Protein AF-F4R5T0-F1 (afdb_monomer_lite)

Organism: Melampsora larici-populina (strain 98AG31 / pathotype 3-4-7) (NCBI:txid747676)

Structure (mmCIF, N/CA/C/O backbone):
data_AF-F4R5T0-F1
#
_entry.id   AF-F4R5T0-F1
#
loop_
_atom_site.group_PDB
_atom_site.id
_atom_site.type_symbol
_atom_site.label_atom_id
_atom_site.label_alt_id
_atom_site.label_comp_id
_atom_site.label_asym_id
_atom_site.label_entity_id
_atom_site.label_seq_id
_atom_site.pdbx_PDB_ins_code
_atom_site.Cartn_x
_atom_site.Cartn_y
_atom_site.Cartn_z
_atom_site.occupancy
_atom_site.B_iso_or_equiv
_atom_site.auth_seq_id
_atom_site.auth_comp_id
_atom_site.auth_asym_id
_atom_site.auth_atom_id
_atom_site.pdbx_PDB_model_num
ATOM 1 N N . MET A 1 1 ? -30.696 51.157 19.294 1.00 45.38 1 MET A N 1
ATOM 2 C CA . MET A 1 1 ? -29.911 50.526 20.381 1.00 45.38 1 MET A CA 1
ATOM 3 C C . MET A 1 1 ? -30.681 49.302 20.878 1.00 45.38 1 MET A C 1
ATOM 5 O O . MET A 1 1 ? -31.688 49.498 21.546 1.00 45.38 1 MET A O 1
ATOM 9 N N . PRO A 1 2 ? -30.314 48.063 20.505 1.00 44.53 2 PRO A N 1
ATOM 10 C CA . PRO A 1 2 ? -31.041 46.872 20.946 1.00 44.53 2 PRO A CA 1
ATOM 11 C C . PRO A 1 2 ? -30.637 46.494 22.380 1.00 44.53 2 PRO A C 1
ATOM 13 O O . PRO A 1 2 ? -29.450 46.414 22.701 1.00 44.53 2 PRO A O 1
ATOM 16 N N . GLN A 1 3 ? -31.621 46.291 23.258 1.00 58.59 3 GLN A N 1
ATOM 17 C CA . GLN A 1 3 ? -31.389 45.877 24.643 1.00 58.59 3 GLN A CA 1
ATOM 18 C C . GLN A 1 3 ? -30.993 44.395 24.698 1.00 58.59 3 GLN A C 1
ATOM 20 O O . GLN A 1 3 ? -31.664 43.536 24.131 1.00 58.59 3 GLN A O 1
ATOM 25 N N . LYS A 1 4 ? -29.893 44.090 25.396 1.00 63.50 4 LYS A N 1
ATOM 26 C CA . LYS A 1 4 ? -29.456 42.712 25.658 1.00 63.50 4 LYS A CA 1
ATOM 27 C C . LYS A 1 4 ? -30.454 42.037 26.606 1.00 63.50 4 LYS A C 1
ATOM 29 O O . LYS A 1 4 ? -30.728 42.567 27.683 1.00 63.50 4 LYS A O 1
ATOM 34 N N . GLY A 1 5 ? -30.971 40.874 26.212 1.00 57.81 5 GLY A N 1
ATOM 35 C CA . GLY A 1 5 ? -31.877 40.070 27.033 1.00 57.81 5 GLY A CA 1
ATOM 36 C C . GLY A 1 5 ? -31.229 39.646 28.355 1.00 57.81 5 GLY A C 1
ATOM 37 O O . GLY A 1 5 ? -30.057 39.268 28.390 1.00 57.81 5 GLY A O 1
ATOM 38 N N . ARG A 1 6 ? -31.989 39.724 29.453 1.00 64.38 6 ARG A N 1
ATOM 39 C CA . ARG A 1 6 ? -31.569 39.253 30.781 1.00 64.38 6 ARG A CA 1
ATOM 40 C C . ARG A 1 6 ? -31.995 37.799 30.969 1.00 64.38 6 ARG A C 1
ATOM 42 O O . ARG A 1 6 ? -33.135 37.446 30.686 1.00 64.38 6 ARG A O 1
ATOM 49 N N . SER A 1 7 ? -31.082 36.967 31.463 1.00 66.81 7 SER A N 1
ATOM 50 C CA . SER A 1 7 ? -31.367 35.571 31.800 1.00 66.81 7 SER A CA 1
ATOM 51 C C . SER A 1 7 ? -32.238 35.488 33.054 1.00 66.81 7 SER A C 1
ATOM 53 O O . SER A 1 7 ? -31.865 36.039 34.091 1.00 66.81 7 SER A O 1
ATOM 55 N N . ILE A 1 8 ? -33.357 34.769 32.975 1.00 62.62 8 ILE A N 1
ATOM 56 C CA . ILE A 1 8 ? -34.240 34.498 34.115 1.00 62.62 8 ILE A CA 1
ATOM 57 C C . ILE A 1 8 ? -33.654 33.312 34.904 1.00 62.62 8 ILE A C 1
ATOM 59 O O . ILE A 1 8 ? -33.463 32.242 34.320 1.00 62.62 8 ILE A O 1
ATOM 63 N N . PRO A 1 9 ? -33.315 33.468 36.197 1.00 64.50 9 PRO A N 1
ATOM 64 C CA . PRO A 1 9 ? -32.775 32.374 36.996 1.00 64.50 9 PRO A CA 1
ATOM 65 C C . PRO A 1 9 ? -33.864 31.355 37.360 1.00 64.50 9 PRO A C 1
ATOM 67 O O . PRO A 1 9 ? -34.995 31.715 37.678 1.00 64.50 9 PRO A O 1
ATOM 70 N N . CYS A 1 10 ? -33.505 30.069 37.325 1.00 62.12 10 CYS A N 1
ATOM 71 C CA . CYS A 1 10 ? -34.391 28.971 37.710 1.00 62.12 10 CYS A CA 1
ATOM 72 C C . CYS A 1 10 ? -34.527 28.903 39.247 1.00 62.12 10 CYS A C 1
ATOM 74 O O . CYS A 1 10 ? -33.498 28.804 39.919 1.00 62.12 10 CYS A O 1
ATOM 76 N N . PRO A 1 11 ? -35.750 28.910 39.813 1.00 63.94 11 PRO A N 1
ATOM 77 C CA . PRO A 1 11 ? -35.967 28.977 41.262 1.00 63.94 11 PRO A CA 1
ATOM 78 C C . PRO A 1 11 ? -35.696 27.665 42.022 1.00 63.94 11 PRO A C 1
ATOM 80 O O . PRO A 1 11 ? -35.704 27.672 43.247 1.00 63.94 11 PRO A O 1
ATOM 83 N N . LEU A 1 12 ? -35.443 26.548 41.328 1.00 65.88 12 LEU A N 1
ATOM 84 C CA . LEU A 1 12 ? -35.267 25.218 41.939 1.00 65.88 12 LEU A CA 1
ATOM 85 C C . LEU A 1 12 ? -33.859 24.621 41.746 1.00 65.88 12 LEU A C 1
ATOM 87 O O . LEU A 1 12 ? -33.628 23.461 42.075 1.00 65.88 12 LEU A O 1
ATOM 91 N N . GLY A 1 13 ? -32.912 25.382 41.186 1.00 62.00 13 GLY A N 1
ATOM 92 C CA . GLY A 1 13 ? -31.556 24.898 40.906 1.00 62.00 13 GLY A CA 1
ATOM 93 C C . GLY A 1 13 ? -30.520 25.376 41.931 1.00 62.00 13 GLY A C 1
ATOM 94 O O . GLY A 1 13 ? -30.607 26.520 42.381 1.00 62.00 13 GLY A O 1
ATOM 95 N N . PRO A 1 14 ? -29.491 24.570 42.268 1.00 66.88 14 PRO A N 1
ATOM 96 C CA . PRO A 1 14 ? -28.366 25.052 43.063 1.00 66.88 14 PRO A CA 1
ATOM 97 C C . PRO A 1 14 ? -27.676 26.219 42.342 1.00 66.88 14 PRO A C 1
ATOM 99 O O . PRO A 1 14 ? -27.495 26.190 41.118 1.00 66.88 14 PRO A O 1
ATOM 102 N N . SER A 1 15 ? -27.288 27.253 43.095 1.00 64.50 15 SER A N 1
ATOM 103 C CA . SER A 1 15 ? -26.606 28.423 42.541 1.00 64.50 15 SER A CA 1
ATOM 104 C C . SER A 1 15 ? -25.331 27.978 41.814 1.00 64.50 15 SER A C 1
ATOM 106 O O . SER A 1 15 ? -24.442 27.331 42.375 1.00 64.50 15 SER A O 1
ATOM 108 N N . LYS A 1 16 ? -25.251 28.262 40.510 1.00 62.94 16 LYS A N 1
ATOM 109 C CA . LYS A 1 16 ? -24.074 27.898 39.717 1.00 62.94 16 LYS A CA 1
ATOM 110 C C . LYS A 1 16 ? -22.886 28.706 40.235 1.00 62.94 16 LYS A C 1
ATOM 112 O O . LYS A 1 16 ? -22.867 29.926 40.096 1.00 62.94 16 LYS A O 1
ATOM 117 N N . LYS A 1 17 ? -21.874 28.029 40.789 1.00 65.94 17 LYS A N 1
ATOM 118 C CA . LYS A 1 17 ? -20.551 28.630 41.001 1.00 65.94 17 LYS A CA 1
ATOM 119 C C . LYS A 1 17 ? -20.044 29.124 39.649 1.00 65.94 17 LYS A C 1
ATOM 121 O O . LYS A 1 17 ? -19.976 28.347 38.694 1.00 65.94 17 LYS A O 1
ATOM 126 N N . THR A 1 18 ? -19.711 30.408 39.567 1.00 61.09 18 THR A N 1
ATOM 127 C CA . THR A 1 18 ? -19.117 31.026 38.382 1.00 61.09 18 THR A CA 1
ATOM 128 C C . THR A 1 18 ? -17.836 30.281 38.036 1.00 61.09 18 THR A C 1
ATOM 130 O O . THR A 1 18 ? -16.821 30.398 38.720 1.00 61.09 18 THR A O 1
ATOM 133 N N . ARG A 1 19 ? -17.895 29.453 36.994 1.00 62.72 19 ARG A N 1
ATOM 134 C CA . ARG A 1 19 ? -16.731 28.750 36.466 1.00 62.72 19 ARG A CA 1
ATOM 135 C C . ARG A 1 19 ? -15.840 29.817 35.836 1.00 62.72 19 ARG A C 1
ATOM 137 O O . ARG A 1 19 ? -16.252 30.454 34.870 1.00 62.72 19 ARG A O 1
ATOM 144 N N . THR A 1 20 ? -14.664 30.056 36.408 1.00 61.34 20 THR A N 1
ATOM 145 C CA . THR A 1 20 ? -13.679 30.975 35.835 1.00 61.34 20 THR A CA 1
ATOM 146 C C . THR A 1 20 ? -13.310 30.465 34.447 1.00 61.34 20 THR A C 1
ATOM 148 O O . THR A 1 20 ? -12.690 29.411 34.286 1.00 61.34 20 THR A O 1
ATOM 151 N N . ALA A 1 21 ? -13.773 31.174 33.418 1.00 60.78 21 ALA A N 1
ATOM 152 C CA . ALA A 1 21 ? -13.348 30.918 32.056 1.00 60.78 21 ALA A CA 1
ATOM 153 C C . ALA A 1 21 ? -11.840 31.176 32.004 1.00 60.78 21 ALA A C 1
ATOM 155 O O . ALA A 1 21 ? -11.380 32.261 32.363 1.00 60.78 21 ALA A O 1
ATOM 156 N N . ARG A 1 22 ? -11.063 30.163 31.604 1.00 67.00 22 ARG A N 1
ATOM 157 C CA . ARG A 1 22 ? -9.654 30.388 31.277 1.00 67.00 22 ARG A CA 1
ATOM 158 C C . ARG A 1 22 ? -9.613 31.440 30.163 1.00 67.00 22 ARG A C 1
ATOM 160 O O . ARG A 1 22 ? -10.467 31.375 29.273 1.00 67.00 22 ARG A O 1
ATOM 167 N N . PRO A 1 23 ? -8.679 32.403 30.213 1.00 70.06 23 PRO A N 1
ATOM 168 C CA . PRO A 1 23 ? -8.565 33.403 29.164 1.00 70.06 23 PRO A CA 1
ATOM 169 C C . PRO A 1 23 ? -8.435 32.690 27.810 1.00 70.06 23 PRO A C 1
ATOM 171 O O . PRO A 1 23 ? -7.778 31.643 27.745 1.00 70.06 23 PRO A O 1
ATOM 174 N N . PRO A 1 24 ? -9.089 33.194 26.751 1.00 61.66 24 PRO A N 1
ATOM 175 C CA . PRO A 1 24 ? -9.037 32.562 25.443 1.00 61.66 24 PRO A CA 1
ATOM 176 C C . PRO A 1 24 ? -7.579 32.526 24.970 1.00 61.66 24 PRO A C 1
ATOM 178 O O . PRO A 1 24 ? -6.996 33.558 24.648 1.00 61.66 24 PRO A O 1
ATOM 181 N N . LYS A 1 25 ? -6.973 31.333 24.959 1.00 71.50 25 LYS A N 1
ATOM 182 C CA . LYS A 1 25 ? -5.699 31.110 24.272 1.00 71.50 25 LYS A CA 1
ATOM 183 C C . LYS A 1 25 ? -5.966 31.237 22.774 1.00 71.50 25 LYS A C 1
ATOM 185 O O . LYS A 1 25 ? -6.914 30.634 22.268 1.00 71.50 25 LYS A O 1
ATOM 190 N N . GLY A 1 26 ? -5.143 32.011 22.069 1.00 78.19 26 GLY A N 1
ATOM 191 C CA . GLY A 1 26 ? -5.202 32.073 20.609 1.00 78.19 26 GLY A CA 1
ATOM 192 C C . GLY A 1 26 ? -5.004 30.677 20.012 1.00 78.19 26 GLY A C 1
ATOM 193 O O . GLY A 1 26 ? -4.215 29.888 20.533 1.00 78.19 26 GLY A O 1
ATOM 194 N N . SER A 1 27 ? -5.701 30.365 18.919 1.00 78.31 27 SER A N 1
ATOM 195 C CA . SER A 1 27 ? -5.602 29.067 18.228 1.00 78.31 27 SER A CA 1
ATOM 196 C C . SER A 1 27 ? -4.152 28.682 17.907 1.00 78.31 27 SER A C 1
ATOM 198 O O . SER A 1 27 ? -3.772 27.530 18.089 1.00 78.31 27 SER A O 1
ATOM 200 N N . ALA A 1 28 ? -3.313 29.657 17.548 1.00 75.44 28 ALA A N 1
ATOM 201 C CA . ALA A 1 28 ? -1.879 29.470 17.321 1.00 75.44 28 ALA A CA 1
ATOM 202 C C . ALA A 1 28 ? -1.129 28.920 18.550 1.00 75.44 28 ALA A C 1
ATOM 204 O O . ALA A 1 28 ? -0.253 28.072 18.412 1.00 75.44 28 ALA A O 1
ATOM 205 N N . GLN A 1 29 ? -1.498 29.352 19.759 1.00 80.06 29 GLN A N 1
ATOM 206 C CA . GLN A 1 29 ? -0.874 28.884 20.997 1.00 80.06 29 GLN A CA 1
ATOM 207 C C . GLN A 1 29 ? -1.270 27.438 21.313 1.00 80.06 29 GLN A C 1
ATOM 209 O O . GLN A 1 29 ? -0.439 26.662 21.772 1.00 80.06 29 GLN A O 1
ATOM 214 N N . ILE A 1 30 ? -2.517 27.060 21.015 1.00 77.31 30 ILE A N 1
ATOM 215 C CA . ILE A 1 30 ? -3.002 25.682 21.167 1.00 77.31 30 ILE A CA 1
ATOM 216 C C . ILE A 1 30 ? -2.292 24.760 20.168 1.00 77.31 30 ILE A C 1
ATOM 218 O O . ILE A 1 30 ? -1.810 23.698 20.550 1.00 77.31 30 ILE A O 1
ATOM 222 N N . VAL A 1 31 ? -2.175 25.177 18.903 1.00 79.56 31 VAL A N 1
ATOM 223 C CA . VAL A 1 31 ? -1.477 24.403 17.864 1.00 79.56 31 VAL A CA 1
ATOM 224 C C . VAL A 1 31 ? 0.004 24.231 18.205 1.00 79.56 31 VAL A C 1
ATOM 226 O O . VAL A 1 31 ? 0.525 23.122 18.095 1.00 79.56 31 VAL A O 1
ATOM 229 N N . ALA A 1 32 ? 0.676 25.285 18.673 1.00 83.75 32 ALA A N 1
ATOM 230 C CA . ALA A 1 32 ? 2.070 25.208 19.106 1.00 83.75 32 ALA A CA 1
ATOM 231 C C . ALA A 1 32 ? 2.256 24.254 20.299 1.00 83.75 32 ALA A C 1
ATOM 233 O O . ALA A 1 32 ? 3.183 23.449 20.297 1.00 83.75 32 ALA A O 1
ATOM 234 N N . GLU A 1 33 ? 1.355 24.296 21.286 1.00 88.94 33 GLU A N 1
ATOM 235 C CA . GLU A 1 33 ? 1.377 23.416 22.462 1.00 88.94 33 GLU A CA 1
ATOM 236 C C . GLU A 1 33 ? 1.184 21.940 22.071 1.00 88.94 33 GLU A C 1
ATOM 238 O O . GLU A 1 33 ? 1.961 21.081 22.491 1.00 88.94 33 GLU A O 1
ATOM 243 N N . VAL A 1 34 ? 0.216 21.646 21.195 1.00 89.19 34 VAL A N 1
ATOM 244 C CA . VAL A 1 34 ? -0.025 20.285 20.682 1.00 89.19 34 VAL A CA 1
ATOM 245 C C . VAL A 1 34 ? 1.161 19.786 19.854 1.00 89.19 34 VAL A C 1
ATOM 247 O O . VAL A 1 34 ? 1.613 18.657 20.042 1.00 89.19 34 VAL A O 1
ATOM 250 N N . THR A 1 35 ? 1.711 20.631 18.980 1.00 87.62 35 THR A N 1
ATOM 251 C CA . THR A 1 35 ? 2.861 20.274 18.132 1.00 87.62 35 THR A CA 1
ATOM 252 C C . THR A 1 35 ? 4.111 20.009 18.975 1.00 87.62 35 THR A C 1
ATOM 254 O O . THR A 1 35 ? 4.834 19.039 18.732 1.00 87.62 35 THR A O 1
ATOM 257 N N . ALA A 1 36 ? 4.352 20.829 20.003 1.00 87.88 36 ALA A N 1
ATOM 258 C CA . ALA A 1 36 ? 5.461 20.646 20.933 1.00 87.88 36 ALA A CA 1
ATOM 259 C C . ALA A 1 36 ? 5.310 19.352 21.744 1.00 87.88 36 ALA A C 1
ATOM 261 O O . ALA A 1 36 ? 6.269 18.588 21.853 1.00 87.88 36 ALA A O 1
ATOM 262 N N . SER A 1 37 ? 4.103 19.069 22.246 1.00 91.50 37 SER A N 1
ATOM 263 C CA . SER A 1 37 ? 3.807 17.834 22.977 1.00 91.50 37 SER A CA 1
ATOM 264 C C . SER A 1 37 ? 3.990 16.590 22.100 1.00 91.50 37 SER A C 1
ATOM 266 O O . SER A 1 37 ? 4.650 15.640 22.521 1.00 91.50 37 SER A O 1
ATOM 268 N N . GLY A 1 38 ? 3.508 16.620 20.852 1.00 89.75 38 GLY A N 1
ATOM 269 C CA . GLY A 1 38 ? 3.712 15.534 19.889 1.00 89.75 38 GLY A CA 1
ATOM 270 C C . GLY A 1 38 ? 5.191 15.303 19.569 1.00 89.75 38 GLY A C 1
ATOM 271 O O . GLY A 1 38 ? 5.668 14.171 19.604 1.00 89.75 38 GLY A O 1
ATOM 272 N N . SER A 1 39 ? 5.949 16.381 19.350 1.00 88.94 39 SER A N 1
ATOM 273 C CA . SER A 1 39 ? 7.393 16.303 19.080 1.00 88.94 39 SER A CA 1
ATOM 274 C C . SER A 1 39 ? 8.176 15.728 20.264 1.00 88.94 39 SER A C 1
ATOM 276 O O . SER A 1 39 ? 9.107 14.946 20.073 1.00 88.94 39 SER A O 1
ATOM 278 N N . GLN A 1 40 ? 7.805 16.095 21.493 1.00 91.75 40 GLN A N 1
ATOM 279 C CA . GLN A 1 40 ? 8.408 15.541 22.707 1.00 91.75 40 GLN A CA 1
ATOM 280 C C . GLN A 1 40 ? 8.085 14.056 22.878 1.00 91.75 40 GLN A C 1
ATOM 282 O O . GLN A 1 40 ? 8.981 13.276 23.192 1.00 91.75 40 GLN A O 1
ATOM 287 N N . TRP A 1 41 ? 6.837 13.652 22.629 1.00 93.00 41 TRP A N 1
ATOM 288 C CA . TRP A 1 41 ? 6.433 12.251 22.721 1.00 93.00 41 TRP A CA 1
ATOM 289 C C . TRP A 1 41 ? 7.226 11.363 21.756 1.00 93.00 41 TRP A C 1
ATOM 291 O O . TRP A 1 41 ? 7.762 10.340 22.177 1.00 93.00 41 TRP A O 1
ATOM 301 N N . VAL A 1 42 ? 7.375 11.791 20.495 1.00 92.88 42 VAL A N 1
ATOM 302 C CA . VAL A 1 42 ? 8.166 11.052 19.497 1.00 92.88 42 VAL A CA 1
ATOM 303 C C . VAL A 1 42 ? 9.614 10.909 19.956 1.00 92.88 42 VAL A C 1
ATOM 305 O O . VAL A 1 42 ? 10.129 9.798 19.967 1.00 92.88 42 VAL A O 1
ATOM 308 N N . ARG A 1 43 ? 10.258 11.996 20.407 1.00 91.31 43 ARG A N 1
ATOM 309 C CA . ARG A 1 43 ? 11.650 11.944 20.892 1.00 91.31 43 ARG A CA 1
ATOM 310 C C . ARG A 1 43 ? 11.827 10.966 22.047 1.00 91.31 43 ARG A C 1
ATOM 312 O O . ARG A 1 43 ? 12.747 10.156 22.013 1.00 91.31 43 ARG A O 1
ATOM 319 N N . ASN A 1 44 ? 10.941 11.026 23.038 1.00 93.62 44 ASN A N 1
ATOM 320 C CA . ASN A 1 44 ? 11.001 10.130 24.189 1.00 93.62 44 ASN A CA 1
ATOM 321 C C . ASN A 1 44 ? 10.834 8.671 23.752 1.00 93.62 44 ASN A C 1
ATOM 323 O O . ASN A 1 44 ? 11.573 7.804 24.210 1.00 93.62 44 ASN A O 1
ATOM 327 N N . ARG A 1 45 ? 9.900 8.405 22.828 1.00 93.25 45 ARG A N 1
ATOM 328 C CA . ARG A 1 45 ? 9.644 7.053 22.329 1.00 93.25 45 ARG A CA 1
ATOM 329 C C . ARG A 1 45 ? 10.810 6.506 21.508 1.00 93.25 45 ARG A C 1
ATOM 331 O O . ARG A 1 45 ? 11.156 5.340 21.663 1.00 93.25 45 ARG A O 1
ATOM 338 N N . THR A 1 46 ? 11.436 7.335 20.675 1.00 91.94 46 THR A N 1
ATOM 339 C CA . THR A 1 46 ? 12.633 6.949 19.917 1.00 91.94 46 THR A CA 1
ATOM 340 C C . THR A 1 46 ? 13.786 6.598 20.855 1.00 91.94 46 THR A C 1
ATOM 342 O O . THR A 1 46 ? 14.384 5.540 20.696 1.00 91.94 46 THR A O 1
ATOM 345 N N . GLN A 1 47 ? 14.041 7.414 21.883 1.00 93.12 47 GLN A N 1
ATOM 346 C CA . GLN A 1 47 ? 15.092 7.139 22.872 1.00 93.12 47 GLN A CA 1
ATOM 347 C C . GLN A 1 47 ? 14.841 5.854 23.671 1.00 93.12 47 GLN A C 1
ATOM 349 O O . GLN A 1 47 ? 15.780 5.134 23.999 1.00 93.12 47 GLN A O 1
ATOM 354 N N . GLU A 1 48 ? 13.582 5.558 23.997 1.00 92.44 48 GLU A N 1
ATOM 355 C CA . GLU A 1 48 ? 13.199 4.314 24.672 1.00 92.44 48 GLU A CA 1
ATOM 356 C C . GLU A 1 48 ? 13.515 3.087 23.805 1.00 92.44 48 GLU A C 1
ATOM 358 O O . GLU A 1 48 ? 14.078 2.112 24.298 1.00 92.44 48 GLU A O 1
ATOM 363 N N . ILE A 1 49 ? 13.214 3.156 22.504 1.00 87.62 49 ILE A N 1
ATOM 364 C CA . ILE A 1 49 ? 13.525 2.090 21.542 1.00 87.62 49 ILE A CA 1
ATOM 365 C C . ILE A 1 49 ? 15.040 1.941 21.368 1.00 87.62 49 ILE A C 1
ATOM 367 O O . ILE A 1 49 ? 15.549 0.825 21.416 1.00 87.62 49 ILE A O 1
ATOM 371 N N . GLU A 1 50 ? 15.771 3.046 21.203 1.00 89.94 50 GLU A N 1
ATOM 372 C CA . GLU A 1 50 ? 17.236 3.035 21.095 1.00 89.94 50 GLU A CA 1
ATOM 373 C C . GLU A 1 50 ? 17.887 2.407 22.331 1.00 89.94 50 GLU A C 1
ATOM 375 O O . GLU A 1 50 ? 18.803 1.594 22.205 1.00 89.94 50 GLU A O 1
ATOM 380 N N . ARG A 1 51 ? 17.376 2.721 23.528 1.00 89.75 51 ARG A N 1
ATOM 381 C CA . ARG A 1 51 ? 17.838 2.110 24.776 1.00 89.75 51 ARG A CA 1
ATOM 382 C C . ARG A 1 51 ? 17.527 0.618 24.828 1.00 89.75 51 ARG A C 1
ATOM 384 O O . ARG A 1 51 ? 18.418 -0.157 25.150 1.00 89.75 51 ARG A O 1
ATOM 391 N N . ALA A 1 52 ? 16.311 0.207 24.471 1.00 82.50 52 ALA A N 1
ATOM 392 C CA . ALA A 1 52 ? 15.942 -1.207 24.434 1.00 82.50 52 ALA A CA 1
ATOM 393 C C . ALA A 1 52 ? 16.832 -2.004 23.461 1.00 82.50 52 ALA A C 1
ATOM 395 O O . ALA A 1 52 ? 17.260 -3.112 23.777 1.00 82.50 52 ALA A O 1
ATOM 396 N N . LEU A 1 53 ? 17.174 -1.421 22.309 1.00 79.31 53 LEU A N 1
ATOM 397 C CA . LEU A 1 53 ? 18.106 -2.021 21.351 1.00 79.31 53 LEU A CA 1
ATOM 398 C C . LEU A 1 53 ? 19.536 -2.112 21.906 1.00 79.31 53 LEU A C 1
ATOM 400 O O . LEU A 1 53 ? 20.200 -3.120 21.686 1.00 79.31 53 LEU A O 1
ATOM 404 N N . ALA A 1 54 ? 20.002 -1.099 22.644 1.00 80.25 54 ALA A N 1
ATOM 405 C CA . ALA A 1 54 ? 21.333 -1.090 23.255 1.00 80.25 54 ALA A CA 1
ATOM 406 C C . ALA A 1 54 ? 21.460 -2.039 24.462 1.00 80.25 54 ALA A C 1
ATOM 408 O O . ALA A 1 54 ? 22.528 -2.601 24.698 1.00 80.25 54 ALA A O 1
ATOM 409 N N . GLU A 1 55 ? 20.379 -2.226 25.221 1.00 74.94 55 GLU A N 1
ATOM 410 C CA . GLU A 1 55 ? 20.325 -3.094 26.404 1.00 74.94 55 GLU A CA 1
ATOM 411 C C . GLU A 1 55 ? 20.046 -4.561 26.066 1.00 74.94 55 GLU A C 1
ATOM 413 O O . GLU A 1 55 ? 20.084 -5.401 26.962 1.00 74.94 55 GLU A O 1
ATOM 418 N N . THR A 1 56 ? 19.790 -4.903 24.799 1.00 59.62 56 THR A N 1
ATOM 419 C CA . THR A 1 56 ? 19.628 -6.301 24.392 1.00 59.62 56 THR A CA 1
ATOM 420 C C . THR A 1 56 ? 21.016 -6.935 24.219 1.00 59.62 56 THR A C 1
ATOM 422 O O . THR A 1 56 ? 21.665 -6.689 23.198 1.00 59.62 56 THR A O 1
ATOM 425 N N . PRO A 1 57 ? 21.518 -7.772 25.155 1.00 55.56 57 PRO A N 1
ATOM 426 C CA . PRO A 1 57 ? 22.681 -8.592 24.857 1.00 55.56 57 PRO A CA 1
ATOM 427 C C . PRO A 1 57 ? 22.307 -9.506 23.692 1.00 55.56 57 PRO A C 1
ATOM 429 O O . PRO A 1 57 ? 21.219 -10.082 23.680 1.00 55.56 57 PRO A O 1
ATOM 432 N N . ALA A 1 58 ? 23.202 -9.629 22.712 1.00 54.31 58 ALA A N 1
ATOM 433 C CA . ALA A 1 58 ? 23.078 -10.524 21.568 1.00 54.31 58 ALA A CA 1
ATOM 434 C C . ALA A 1 58 ? 22.941 -11.992 22.026 1.00 54.31 58 ALA A C 1
ATOM 436 O O . ALA A 1 58 ? 23.887 -12.775 22.007 1.00 54.31 58 ALA A O 1
ATOM 437 N N . ALA A 1 59 ? 21.748 -12.374 22.466 1.00 44.59 59 ALA A N 1
ATOM 438 C CA . ALA A 1 59 ? 21.390 -13.708 22.896 1.00 44.59 59 ALA A CA 1
ATOM 439 C C . ALA A 1 59 ? 20.369 -14.258 21.901 1.00 44.59 59 ALA A C 1
ATOM 441 O O . ALA A 1 59 ? 19.163 -14.217 22.107 1.00 44.59 59 ALA A O 1
ATOM 442 N N . LYS A 1 60 ? 20.921 -14.780 20.802 1.00 47.78 60 LYS A N 1
ATOM 443 C CA . LYS A 1 60 ? 20.361 -15.872 20.001 1.00 47.78 60 LYS A CA 1
ATOM 444 C C . LYS A 1 60 ? 18.896 -15.680 19.582 1.00 47.78 60 LYS A C 1
ATOM 446 O O . LYS A 1 60 ? 18.034 -16.472 19.950 1.00 47.78 60 LYS A O 1
ATOM 451 N N . MET A 1 61 ? 18.650 -14.762 18.647 1.00 40.19 61 MET A N 1
ATOM 452 C CA . MET A 1 61 ? 17.733 -15.135 17.568 1.00 40.19 61 MET A CA 1
ATOM 453 C C . MET A 1 61 ? 18.420 -16.267 16.804 1.00 40.19 61 MET A C 1
ATOM 455 O O . MET A 1 61 ? 19.233 -16.032 15.913 1.00 40.19 61 MET A O 1
ATOM 459 N N . GLN A 1 62 ? 18.156 -17.509 17.212 1.00 43.94 62 GLN A N 1
ATOM 460 C CA . GLN A 1 62 ? 18.317 -18.629 16.304 1.00 43.94 62 GLN A CA 1
ATOM 461 C C . GLN A 1 62 ? 17.360 -18.358 15.153 1.00 43.94 62 GLN A C 1
ATOM 463 O O . GLN A 1 62 ? 16.153 -18.573 15.247 1.00 43.94 62 GLN A O 1
ATOM 468 N N . VAL A 1 63 ? 17.919 -17.825 14.073 1.00 40.22 63 VAL A N 1
ATOM 469 C CA . VAL A 1 63 ? 17.354 -17.983 12.746 1.00 40.22 63 VAL A CA 1
ATOM 470 C C . VAL A 1 63 ? 17.381 -19.486 12.499 1.00 40.22 63 VAL A C 1
ATOM 472 O O . VAL A 1 63 ? 18.362 -20.025 11.997 1.00 40.22 63 VAL A O 1
ATOM 475 N N . HIS A 1 64 ? 16.327 -20.188 12.910 1.00 37.78 64 HIS A N 1
ATOM 476 C CA . HIS A 1 64 ? 15.980 -21.413 12.220 1.00 37.78 64 HIS A CA 1
ATOM 477 C C . HIS A 1 64 ? 15.619 -20.963 10.808 1.00 37.78 64 HIS A C 1
ATOM 479 O O . HIS A 1 64 ? 14.521 -20.471 10.563 1.00 37.78 64 HIS A O 1
ATOM 485 N N . GLN A 1 65 ? 16.597 -21.037 9.903 1.00 37.09 65 GLN A N 1
ATOM 486 C CA . GLN A 1 65 ? 16.304 -21.155 8.488 1.00 37.09 65 GLN A CA 1
ATOM 487 C C . GLN A 1 65 ? 15.403 -22.386 8.360 1.00 37.09 65 GLN A C 1
ATOM 489 O O . GLN A 1 65 ? 15.842 -23.478 8.730 1.00 37.09 65 GLN A O 1
ATOM 494 N N . PRO A 1 66 ? 14.157 -22.270 7.877 1.00 42.47 66 PRO A N 1
ATOM 495 C CA . PRO A 1 66 ? 13.610 -23.398 7.167 1.00 42.47 66 PRO A CA 1
ATOM 496 C C . PRO A 1 66 ? 14.440 -23.488 5.886 1.00 42.47 66 PRO A C 1
ATOM 498 O O . PRO A 1 66 ? 14.348 -22.620 5.014 1.00 42.47 66 PRO A O 1
ATOM 501 N N . GLU A 1 67 ? 15.296 -24.501 5.799 1.00 45.25 67 GLU A N 1
ATOM 502 C CA . GLU A 1 67 ? 15.787 -24.992 4.516 1.00 45.25 67 GLU A CA 1
ATOM 503 C C . GLU A 1 67 ? 14.583 -25.532 3.739 1.00 45.25 67 GLU A C 1
ATOM 505 O O . GLU A 1 67 ? 14.329 -26.727 3.675 1.00 45.25 67 GLU A O 1
ATOM 510 N N . ASN A 1 68 ? 13.782 -24.623 3.191 1.00 41.44 68 ASN A N 1
ATOM 511 C CA . ASN A 1 68 ? 12.755 -24.961 2.230 1.00 41.44 68 ASN A CA 1
ATOM 512 C C . ASN A 1 68 ? 13.363 -24.718 0.857 1.00 41.44 68 ASN A C 1
ATOM 514 O O . ASN A 1 68 ? 13.184 -23.660 0.250 1.00 41.44 68 ASN A O 1
ATOM 518 N N . ASN A 1 69 ? 14.088 -25.734 0.388 1.00 43.59 69 ASN A N 1
ATOM 519 C CA . ASN A 1 69 ? 14.195 -26.017 -1.034 1.00 43.59 69 ASN A CA 1
ATOM 520 C C . ASN A 1 69 ? 12.769 -26.131 -1.579 1.00 43.59 69 ASN A C 1
ATOM 522 O O . ASN A 1 69 ? 12.153 -27.192 -1.542 1.00 43.59 69 ASN A O 1
ATOM 526 N N . ILE A 1 70 ? 12.215 -25.017 -2.050 1.00 44.50 70 ILE A N 1
ATOM 527 C CA . ILE A 1 70 ? 11.084 -25.062 -2.966 1.00 44.50 70 ILE A CA 1
ATOM 528 C C . ILE A 1 70 ? 11.710 -25.341 -4.330 1.00 44.50 70 ILE A C 1
ATOM 530 O O . ILE A 1 70 ? 11.993 -24.425 -5.102 1.00 44.50 70 ILE A O 1
ATOM 534 N N . GLU A 1 71 ? 11.997 -26.618 -4.588 1.00 32.75 71 GLU A N 1
ATOM 535 C CA . GLU A 1 71 ? 12.155 -27.108 -5.951 1.00 32.75 71 GLU A CA 1
ATOM 536 C C . GLU A 1 71 ? 10.813 -26.898 -6.647 1.00 32.75 71 GLU A C 1
ATOM 538 O O . GLU A 1 71 ? 9.825 -27.589 -6.398 1.00 32.75 71 GLU A O 1
ATOM 543 N N . ILE A 1 72 ? 10.763 -25.876 -7.495 1.00 40.50 72 ILE A N 1
ATOM 544 C CA . ILE A 1 72 ? 9.692 -25.715 -8.466 1.00 40.50 72 ILE A CA 1
ATOM 545 C C . ILE A 1 72 ? 9.920 -26.828 -9.489 1.00 40.50 72 ILE A C 1
ATOM 547 O O . ILE A 1 72 ? 10.703 -26.667 -10.424 1.00 40.50 72 ILE A O 1
ATOM 551 N N . ILE A 1 73 ? 9.291 -27.985 -9.273 1.00 36.72 73 ILE A N 1
ATOM 552 C CA . ILE A 1 73 ? 9.241 -29.054 -10.269 1.00 36.72 73 ILE A CA 1
ATOM 553 C C . ILE A 1 73 ? 8.417 -28.513 -11.440 1.00 36.72 73 ILE A C 1
ATOM 555 O O . ILE A 1 73 ? 7.189 -28.472 -11.404 1.00 36.72 73 ILE A O 1
ATOM 559 N N . ALA A 1 74 ? 9.116 -28.048 -12.471 1.00 37.81 74 ALA A N 1
ATOM 560 C CA . ALA A 1 74 ? 8.551 -27.870 -13.794 1.00 37.81 74 ALA A CA 1
ATOM 561 C C . ALA A 1 74 ? 8.415 -29.264 -14.422 1.00 37.81 74 ALA A C 1
ATOM 563 O O . ALA A 1 74 ? 9.360 -29.772 -15.021 1.00 37.81 74 ALA A O 1
ATOM 564 N N . SER A 1 75 ? 7.259 -29.900 -14.243 1.00 35.62 75 SER A N 1
ATOM 565 C CA . SER A 1 75 ? 6.897 -31.080 -15.026 1.00 35.62 75 SER A CA 1
ATOM 566 C C . SER A 1 75 ? 6.271 -30.620 -16.335 1.00 35.62 75 SER A C 1
ATOM 568 O O . SER A 1 75 ? 5.126 -30.172 -16.375 1.00 35.62 75 SER A O 1
ATOM 570 N N . SER A 1 76 ? 7.062 -30.703 -17.397 1.00 41.81 76 SER A N 1
ATOM 571 C CA . SER A 1 76 ? 6.594 -30.884 -18.768 1.00 41.81 76 SER A CA 1
ATOM 572 C C . SER A 1 76 ? 5.729 -32.145 -18.838 1.00 41.81 76 SER A C 1
ATOM 574 O O . SER A 1 76 ? 6.130 -33.136 -18.240 1.00 41.81 76 SER A O 1
ATOM 576 N N . ASP A 1 77 ? 4.607 -32.124 -19.561 1.00 32.59 77 ASP A N 1
ATOM 577 C CA . ASP A 1 77 ? 4.202 -33.226 -20.449 1.00 32.59 77 ASP A CA 1
ATOM 578 C C . ASP A 1 77 ? 2.994 -32.829 -21.320 1.00 32.59 77 ASP A C 1
ATOM 580 O O . ASP A 1 77 ? 1.987 -32.301 -20.847 1.00 32.59 77 ASP A O 1
ATOM 584 N N . ASP A 1 78 ? 3.146 -33.079 -22.620 1.00 35.00 78 ASP A N 1
ATOM 585 C CA . ASP A 1 78 ? 2.172 -32.890 -23.696 1.00 35.00 78 ASP A CA 1
ATOM 586 C C . ASP A 1 78 ? 1.301 -34.157 -23.891 1.00 35.00 78 ASP A C 1
ATOM 588 O O . ASP A 1 78 ? 1.821 -35.266 -23.968 1.00 35.00 78 ASP A O 1
ATOM 592 N N . ASN A 1 79 ? -0.007 -33.942 -24.097 1.00 38.41 79 ASN A N 1
ATOM 593 C CA . ASN A 1 79 ? -0.987 -34.700 -24.909 1.00 38.41 79 ASN A CA 1
ATOM 594 C C . ASN A 1 79 ? -1.228 -36.221 -24.703 1.00 38.41 79 ASN A C 1
ATOM 596 O O . ASN A 1 79 ? -0.473 -37.051 -25.204 1.00 38.41 79 ASN A O 1
ATOM 600 N N . ASN A 1 80 ? -2.432 -36.602 -24.233 1.00 34.22 80 ASN A N 1
ATOM 601 C CA . ASN A 1 80 ? -3.552 -37.064 -25.094 1.00 34.22 80 ASN A CA 1
ATOM 602 C C . ASN A 1 80 ? -4.759 -37.650 -24.316 1.00 34.22 80 ASN A C 1
ATOM 604 O O . ASN A 1 80 ? -4.595 -38.458 -23.412 1.00 34.22 80 ASN A O 1
ATOM 608 N N . SER A 1 81 ? -5.957 -37.268 -24.786 1.00 33.38 81 SER A N 1
ATOM 609 C CA . SER A 1 81 ? -7.272 -37.946 -24.779 1.00 33.38 81 SER A CA 1
ATOM 610 C C . SER A 1 81 ? -7.730 -38.795 -23.582 1.00 33.38 81 SER A C 1
ATOM 612 O O . SER A 1 81 ? -7.291 -39.927 -23.420 1.00 33.38 81 SER A O 1
ATOM 614 N N . ALA A 1 82 ? -8.800 -38.353 -22.915 1.00 34.75 82 ALA A N 1
ATOM 615 C CA . ALA A 1 82 ? -10.152 -38.935 -23.018 1.00 34.75 82 ALA A CA 1
ATOM 616 C C . ALA A 1 82 ? -11.101 -38.245 -22.018 1.00 34.75 82 ALA A C 1
ATOM 618 O O . ALA A 1 82 ? -10.667 -37.777 -20.970 1.00 34.75 82 ALA A O 1
ATOM 619 N N . ASP A 1 83 ? -12.372 -38.152 -22.401 1.00 46.00 83 ASP A N 1
ATOM 620 C CA . ASP A 1 83 ? -13.486 -37.519 -21.692 1.00 46.00 83 ASP A CA 1
ATOM 621 C C . ASP A 1 83 ? -13.580 -37.852 -20.192 1.00 46.00 83 ASP A C 1
ATOM 623 O O . ASP A 1 83 ? -13.800 -39.003 -19.836 1.00 46.00 83 ASP A O 1
ATOM 627 N N . ASP A 1 84 ? -13.486 -36.826 -19.339 1.00 39.34 84 ASP A N 1
ATOM 628 C CA . ASP A 1 84 ? -14.259 -36.659 -18.095 1.00 39.34 84 ASP A CA 1
ATOM 629 C C . ASP A 1 84 ? -13.951 -35.269 -17.484 1.00 39.34 84 ASP A C 1
ATOM 631 O O . ASP A 1 84 ? -12.802 -34.820 -17.539 1.00 39.34 84 ASP A O 1
ATOM 635 N N . PRO A 1 85 ? -14.932 -34.525 -16.931 1.00 39.88 85 PRO A N 1
ATOM 636 C CA . PRO A 1 85 ? -14.690 -33.191 -16.386 1.00 39.88 85 PRO A CA 1
ATOM 637 C C . PRO A 1 85 ? -14.097 -33.297 -14.970 1.00 39.88 85 PRO A C 1
ATOM 639 O O . PRO A 1 85 ? -14.774 -33.818 -14.081 1.00 39.88 85 PRO A O 1
ATOM 642 N N . PRO A 1 86 ? -12.882 -32.786 -14.686 1.00 40.47 86 PRO A N 1
ATOM 643 C CA . PRO A 1 86 ? -12.383 -32.788 -13.325 1.00 40.47 86 PRO A CA 1
ATOM 644 C C . PRO A 1 86 ? -12.973 -31.592 -12.577 1.00 40.47 86 PRO A C 1
ATOM 646 O O . PRO A 1 86 ? -12.871 -30.435 -12.996 1.00 40.47 86 PRO A O 1
ATOM 649 N N . GLU A 1 87 ? -13.626 -31.908 -11.466 1.00 41.81 87 GLU A N 1
ATOM 650 C CA . GLU A 1 87 ? -14.144 -30.971 -10.483 1.00 41.81 87 GLU A CA 1
ATOM 651 C C . GLU A 1 87 ? -13.115 -29.880 -10.155 1.00 41.81 87 GLU A C 1
ATOM 653 O O . GLU A 1 87 ? -11.926 -30.138 -9.959 1.00 41.81 87 GLU A O 1
ATOM 658 N N . GLN A 1 88 ? -13.598 -28.637 -10.114 1.00 40.72 88 GLN A N 1
ATOM 659 C CA . GLN A 1 88 ? -12.824 -27.444 -9.794 1.00 40.72 88 GLN A CA 1
ATOM 660 C C . GLN A 1 88 ? -12.029 -27.650 -8.499 1.00 40.72 88 GLN A C 1
ATOM 662 O O . GLN A 1 88 ? -12.590 -27.638 -7.403 1.00 40.72 88 GLN A O 1
ATOM 667 N N . MET A 1 89 ? -10.708 -27.788 -8.622 1.00 39.06 89 MET A N 1
ATOM 668 C CA . MET A 1 89 ? -9.790 -27.767 -7.490 1.00 39.06 89 MET A CA 1
ATOM 669 C C . MET A 1 89 ? -9.717 -26.320 -6.991 1.00 39.06 89 MET A C 1
ATOM 671 O O . MET A 1 89 ? -8.918 -25.501 -7.444 1.00 39.06 89 MET A O 1
ATOM 675 N N . GLY A 1 90 ? -10.669 -25.979 -6.124 1.00 35.72 90 GLY A N 1
ATOM 676 C CA . GLY A 1 90 ? -10.768 -24.682 -5.486 1.00 35.72 90 GLY A CA 1
ATOM 677 C C . GLY A 1 90 ? -9.483 -24.390 -4.729 1.00 35.72 90 GLY A C 1
ATOM 678 O O . GLY A 1 90 ? -9.112 -25.118 -3.808 1.00 35.72 90 GLY A O 1
ATOM 679 N N . ASN A 1 91 ? -8.820 -23.295 -5.097 1.00 40.19 91 ASN A N 1
ATOM 680 C CA . ASN A 1 91 ? -7.872 -22.639 -4.215 1.00 40.19 91 ASN A CA 1
ATOM 681 C C . ASN A 1 91 ? -8.635 -22.276 -2.945 1.00 40.19 91 ASN A C 1
ATOM 683 O O . ASN A 1 91 ? -9.328 -21.260 -2.893 1.00 40.19 91 ASN A O 1
ATOM 687 N N . HIS A 1 92 ? -8.512 -23.127 -1.931 1.00 43.56 92 HIS A N 1
ATOM 688 C CA . HIS A 1 92 ? -8.979 -22.878 -0.581 1.00 43.56 92 HIS A CA 1
ATOM 689 C C . HIS A 1 92 ? -8.049 -21.822 0.038 1.00 43.56 92 HIS A C 1
ATOM 691 O O . HIS A 1 92 ? -7.329 -22.063 1.003 1.00 43.56 92 HIS A O 1
ATOM 697 N N . PHE A 1 93 ? -8.063 -20.607 -0.525 1.00 42.00 93 PHE A N 1
ATOM 698 C CA . PHE A 1 93 ? -8.021 -19.439 0.330 1.00 42.00 93 PHE A CA 1
ATOM 699 C C . PHE A 1 93 ? -9.185 -19.662 1.275 1.00 42.00 93 PHE A C 1
ATOM 701 O O . PHE A 1 93 ? -10.344 -19.588 0.870 1.00 42.00 93 PHE A O 1
ATOM 708 N N . ASP A 1 94 ? -8.871 -20.060 2.502 1.00 39.31 94 ASP A N 1
ATOM 709 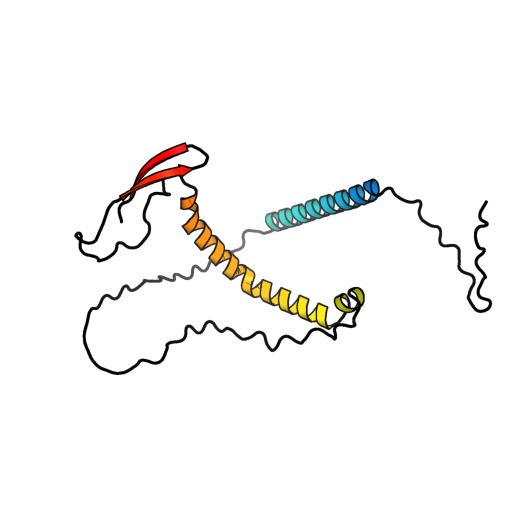C CA . ASP A 1 94 ? -9.816 -20.026 3.596 1.00 39.31 94 ASP A CA 1
ATOM 710 C C . ASP A 1 94 ? -10.167 -18.546 3.790 1.00 39.31 94 ASP A C 1
ATOM 712 O O . ASP A 1 94 ? -9.641 -17.834 4.645 1.00 39.31 94 ASP A O 1
ATOM 716 N N . HIS A 1 95 ? -11.054 -18.055 2.921 1.00 45.53 95 HIS A N 1
ATOM 717 C CA . HIS A 1 95 ? -12.020 -17.038 3.242 1.00 45.53 95 HIS A CA 1
ATOM 718 C C . HIS A 1 95 ? -12.897 -17.668 4.314 1.00 45.53 95 HIS A C 1
ATOM 720 O O . HIS A 1 95 ? -14.061 -17.993 4.081 1.00 45.53 95 HIS A O 1
ATOM 726 N N . SER A 1 96 ? -12.323 -17.838 5.503 1.00 44.34 96 SER A N 1
ATOM 727 C CA . SER A 1 96 ? -13.074 -17.790 6.729 1.00 44.34 96 SER A CA 1
ATOM 728 C C . SER A 1 96 ? -13.826 -16.476 6.620 1.00 44.34 96 SER A C 1
ATOM 730 O O . SER A 1 96 ? -13.263 -15.399 6.834 1.00 44.34 96 SER A O 1
ATOM 732 N N . LEU A 1 97 ? -15.068 -16.571 6.136 1.00 41.94 97 LEU A N 1
ATOM 733 C CA . LEU A 1 97 ? -16.024 -15.486 6.137 1.00 41.94 97 LEU A CA 1
ATOM 734 C C . LEU A 1 97 ? -15.880 -14.842 7.510 1.00 41.94 97 LEU A C 1
ATOM 736 O O . LEU A 1 97 ? -15.924 -15.581 8.505 1.00 41.94 97 LEU A O 1
ATOM 740 N N . PRO A 1 98 ? -15.661 -13.516 7.591 1.00 48.59 98 PRO A N 1
ATOM 741 C CA . PRO A 1 98 ? -15.699 -12.836 8.867 1.00 48.59 98 PRO A CA 1
ATOM 742 C C . PRO A 1 98 ? -16.982 -13.295 9.536 1.00 48.59 98 PRO A C 1
ATOM 744 O O . PRO A 1 98 ? -18.066 -13.157 8.964 1.00 48.59 98 PRO A O 1
ATOM 747 N N . THR A 1 99 ? -16.828 -13.983 10.666 1.00 52.31 99 THR A N 1
ATOM 748 C CA . THR A 1 99 ? -17.930 -14.481 11.478 1.00 52.31 99 THR A CA 1
ATOM 749 C C . THR A 1 99 ? -18.952 -13.364 11.548 1.00 52.31 99 THR A C 1
ATOM 751 O O . THR A 1 99 ? -18.595 -12.320 12.086 1.00 52.31 99 THR A O 1
ATOM 754 N N . ALA A 1 100 ? -20.120 -13.579 10.921 1.00 55.41 100 ALA A N 1
ATOM 755 C CA . ALA A 1 100 ? -21.156 -12.589 10.629 1.00 55.41 100 ALA A CA 1
ATOM 756 C C . ALA A 1 100 ? -20.927 -11.282 11.389 1.00 55.41 100 ALA A C 1
ATOM 758 O O . ALA A 1 100 ? -21.200 -11.230 12.593 1.00 55.41 100 ALA A O 1
ATOM 759 N N . ASP A 1 101 ? -20.343 -10.285 10.707 1.00 57.03 101 ASP A N 1
ATOM 760 C CA . ASP A 1 101 ? -20.049 -8.989 11.306 1.00 57.03 101 ASP A CA 1
ATOM 761 C C . ASP A 1 101 ? -21.289 -8.551 12.071 1.00 57.03 101 ASP A C 1
ATOM 763 O O . ASP A 1 101 ? -22.366 -8.379 11.491 1.00 57.03 101 ASP A O 1
ATOM 767 N N . ALA A 1 102 ? -21.156 -8.449 13.397 1.00 62.38 102 ALA A N 1
ATOM 768 C CA . ALA A 1 102 ? -22.232 -7.943 14.221 1.00 62.38 102 ALA A CA 1
ATOM 769 C C . ALA A 1 102 ? -22.667 -6.622 13.579 1.00 62.38 102 ALA A C 1
ATOM 771 O O . ALA A 1 102 ? -21.840 -5.728 13.357 1.00 62.38 102 ALA A O 1
ATOM 772 N N . LEU A 1 103 ? -23.938 -6.541 13.189 1.00 66.56 103 LEU A N 1
ATOM 773 C CA . LEU A 1 103 ? -24.457 -5.345 12.549 1.00 66.56 103 LEU A CA 1
ATOM 774 C C . LEU A 1 103 ? -24.197 -4.160 13.487 1.00 66.56 103 LEU A C 1
ATOM 776 O O . LEU A 1 103 ? -24.325 -4.311 14.712 1.00 66.56 103 LEU A O 1
ATOM 780 N N . PRO A 1 104 ? -23.780 -3.001 12.953 1.00 64.56 104 PRO A N 1
ATOM 781 C CA . PRO A 1 104 ? -23.595 -1.828 13.782 1.00 64.56 104 PRO A CA 1
ATOM 782 C 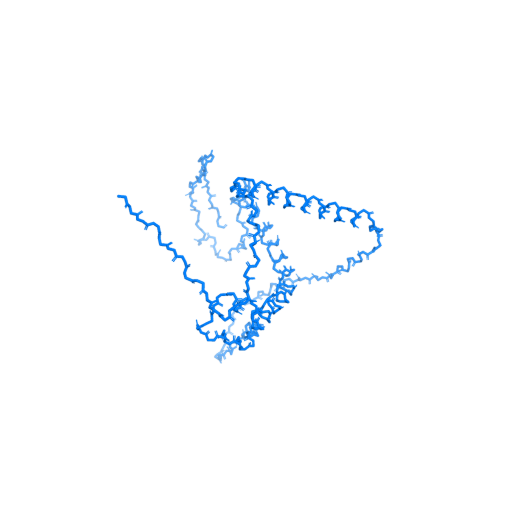C . PRO A 1 104 ? -24.893 -1.536 14.550 1.00 64.56 104 PRO A C 1
ATOM 784 O O . PRO A 1 104 ? -25.986 -1.758 14.019 1.00 64.56 104 PRO A O 1
ATOM 787 N N . PRO A 1 105 ? -24.799 -1.069 15.809 1.00 67.00 105 PRO A N 1
ATOM 788 C CA . PRO A 1 105 ? -25.975 -0.643 16.553 1.00 67.00 105 PRO A CA 1
ATOM 789 C C . PRO A 1 105 ? -26.739 0.414 15.742 1.00 67.00 105 PRO A C 1
ATOM 791 O O . PRO A 1 105 ? -26.122 1.191 15.017 1.00 67.00 105 PRO A O 1
ATOM 794 N N . ASN A 1 106 ? -28.072 0.376 15.856 1.00 69.44 106 ASN A N 1
ATOM 795 C CA . ASN A 1 106 ? -29.054 1.175 15.112 1.00 69.44 106 ASN A CA 1
ATOM 796 C C . ASN A 1 106 ? -28.573 2.619 14.819 1.00 69.44 106 ASN A C 1
ATOM 798 O O . ASN A 1 106 ? -27.957 3.257 15.670 1.00 69.44 106 ASN A O 1
ATOM 802 N N . VAL A 1 107 ? -28.862 3.120 13.614 1.00 66.81 107 VAL A N 1
ATOM 803 C CA . VAL A 1 107 ? -28.387 4.395 13.036 1.00 66.81 107 VAL A CA 1
ATOM 804 C C . VAL A 1 107 ? -28.744 5.658 13.838 1.00 66.81 107 VAL A C 1
ATOM 806 O O . VAL A 1 107 ? -28.167 6.712 13.578 1.00 66.81 107 VAL A O 1
ATOM 809 N N . ASP A 1 108 ? -29.598 5.556 14.857 1.00 77.94 108 ASP A N 1
ATOM 810 C CA . ASP A 1 108 ? -30.034 6.679 15.702 1.00 77.94 108 ASP A CA 1
ATOM 811 C C . ASP A 1 108 ? -29.080 7.021 16.874 1.00 77.94 108 ASP A C 1
ATOM 813 O O . ASP A 1 108 ? -29.448 7.741 17.805 1.00 77.94 108 ASP A O 1
ATOM 817 N N . VAL A 1 109 ? -27.842 6.513 16.875 1.00 79.50 109 VAL A N 1
ATOM 818 C CA . VAL A 1 109 ? -26.863 6.742 17.956 1.00 79.50 109 VAL A CA 1
ATOM 819 C C . VAL A 1 109 ? -25.918 7.896 17.606 1.00 79.50 109 VAL A C 1
ATOM 821 O O . VAL A 1 109 ? -25.343 7.946 16.520 1.00 79.50 109 VAL A O 1
ATOM 824 N N . THR A 1 110 ? -25.689 8.821 18.547 1.00 87.75 110 THR A N 1
ATOM 825 C CA . THR A 1 110 ? -24.700 9.893 18.344 1.00 87.75 110 THR A CA 1
ATOM 826 C C . THR A 1 110 ? -23.287 9.315 18.192 1.00 87.75 110 THR A C 1
ATOM 828 O O . THR A 1 110 ? -22.942 8.313 18.821 1.00 87.75 110 THR A O 1
ATOM 831 N N . LEU A 1 111 ? -22.413 9.967 17.415 1.00 86.56 111 LEU A N 1
ATOM 832 C CA . LEU A 1 111 ? -21.031 9.497 17.216 1.00 86.56 111 LEU A CA 1
ATOM 833 C C . LEU A 1 111 ? -20.280 9.275 18.545 1.00 86.56 111 LEU A C 1
ATOM 835 O O . LEU A 1 111 ? -19.523 8.315 18.689 1.00 86.56 111 LEU A O 1
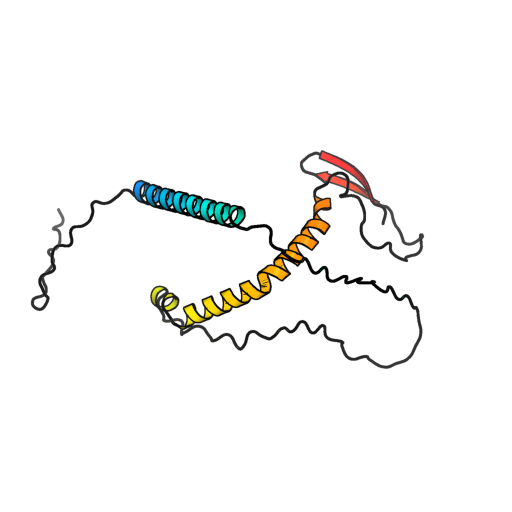ATOM 839 N N . GLY A 1 112 ? -20.506 10.146 19.534 1.00 87.31 112 GLY A N 1
ATOM 840 C CA . GLY A 1 112 ? -19.880 10.031 20.852 1.00 87.31 112 GLY A CA 1
ATOM 841 C C . GLY A 1 112 ? -20.334 8.794 21.630 1.00 87.31 112 GLY A C 1
ATOM 842 O O . GLY A 1 112 ? -19.540 8.192 22.355 1.00 87.31 112 GLY A O 1
ATOM 843 N N . ASP A 1 113 ? -21.588 8.383 21.470 1.00 86.38 113 ASP A N 1
ATOM 844 C CA . ASP A 1 113 ? -22.120 7.171 22.095 1.00 86.38 113 ASP A CA 1
ATOM 845 C C . ASP A 1 113 ? -21.694 5.917 21.333 1.00 86.38 113 ASP A C 1
ATOM 847 O O . ASP A 1 113 ? -21.358 4.910 21.956 1.00 86.38 113 ASP A O 1
ATOM 851 N N . TYR A 1 114 ? -21.575 6.006 20.006 1.00 87.50 114 TYR A N 1
ATOM 852 C CA . TYR A 1 114 ? -21.024 4.942 19.171 1.00 87.50 114 TYR A CA 1
ATOM 853 C C . TYR A 1 114 ? -19.582 4.593 19.569 1.00 87.50 114 TYR A C 1
ATOM 855 O O . TYR A 1 114 ? -19.300 3.436 19.879 1.00 87.50 114 TYR A O 1
ATOM 863 N N . ILE A 1 115 ? -18.686 5.587 19.653 1.00 89.00 115 ILE A N 1
ATOM 864 C CA . ILE A 1 115 ? -17.268 5.376 20.010 1.00 89.00 115 ILE A CA 1
ATOM 865 C C . ILE A 1 115 ? -17.121 4.825 21.438 1.00 89.00 115 ILE A C 1
ATOM 867 O O . ILE A 1 115 ? -16.255 3.993 21.714 1.00 89.00 115 ILE A O 1
ATOM 871 N N . ARG A 1 116 ? -17.970 5.271 22.373 1.00 88.19 116 ARG A N 1
ATOM 872 C CA . ARG A 1 116 ? -17.961 4.771 23.760 1.00 88.19 116 ARG A CA 1
ATOM 873 C C . ARG A 1 116 ? -18.621 3.400 23.902 1.00 88.19 116 ARG A C 1
ATOM 875 O O . ARG A 1 116 ? -18.370 2.712 24.899 1.00 88.19 116 ARG A O 1
ATOM 882 N N . GLY A 1 117 ? -19.428 3.012 22.919 1.00 86.69 117 GLY A N 1
ATOM 883 C CA . GLY A 1 117 ? -20.202 1.787 22.895 1.00 86.69 117 GLY A CA 1
ATOM 884 C C . GLY A 1 117 ? -19.345 0.524 22.912 1.00 86.69 117 GLY A C 1
ATOM 885 O O . GLY A 1 117 ? -18.194 0.481 22.471 1.00 86.69 117 GLY A O 1
ATOM 886 N N . SER A 1 118 ? -19.939 -0.548 23.430 1.00 87.25 118 SER A N 1
ATOM 887 C CA . SER A 1 118 ? -19.314 -1.870 23.509 1.00 87.25 118 SER A CA 1
ATOM 888 C C . SER A 1 118 ? -19.036 -2.460 22.125 1.00 87.25 118 SER A C 1
ATOM 890 O O . SER A 1 118 ? -18.027 -3.137 21.945 1.00 87.25 118 SER A O 1
ATOM 892 N N . TYR A 1 119 ? -19.890 -2.155 21.145 1.00 87.19 119 TYR A N 1
ATOM 893 C CA . TYR A 1 119 ? -19.706 -2.534 19.748 1.00 87.19 119 TYR A CA 1
ATOM 894 C C . TYR A 1 119 ? -18.391 -2.000 19.171 1.00 87.19 119 TYR A C 1
ATOM 896 O O . TYR A 1 119 ? -17.556 -2.783 18.724 1.00 87.19 119 TYR A O 1
ATOM 904 N N . TYR A 1 120 ? -18.171 -0.683 19.246 1.00 88.69 120 TYR A N 1
ATOM 905 C CA . TYR A 1 120 ? -16.970 -0.051 18.700 1.00 88.69 120 TYR A CA 1
ATOM 906 C C . TYR A 1 120 ? -15.697 -0.622 19.330 1.00 88.69 120 TYR A C 1
ATOM 908 O O . TYR A 1 120 ? -14.755 -0.969 18.623 1.00 88.69 120 TYR A O 1
ATOM 916 N N . LYS A 1 121 ? -15.693 -0.820 20.654 1.00 90.56 121 LYS A N 1
ATOM 917 C CA . LYS A 1 121 ? -14.563 -1.440 21.362 1.00 90.56 121 LYS A CA 1
ATOM 918 C C . LYS A 1 121 ? -14.294 -2.871 20.894 1.00 90.56 121 LYS A C 1
ATOM 920 O O . LYS A 1 121 ? -13.140 -3.232 20.684 1.00 90.56 121 LYS A O 1
ATOM 925 N N . LYS A 1 122 ? -15.341 -3.683 20.711 1.00 89.88 122 LYS A N 1
ATOM 926 C CA . LYS A 1 122 ? -15.208 -5.054 20.190 1.00 89.88 122 LYS A CA 1
ATOM 927 C C . LYS A 1 122 ? -14.654 -5.062 18.767 1.00 89.88 122 LYS A C 1
ATOM 929 O O . LYS A 1 122 ? -13.740 -5.834 18.497 1.00 89.88 122 LYS A O 1
ATOM 934 N N . LYS A 1 123 ? -15.153 -4.176 17.899 1.00 89.19 123 LYS A N 1
ATOM 935 C CA . LYS A 1 123 ? -14.653 -4.007 16.530 1.00 89.19 123 LYS A CA 1
ATOM 936 C C . LYS A 1 123 ? -13.168 -3.646 16.522 1.00 89.19 123 LYS A C 1
ATOM 938 O O . LYS A 1 123 ? -12.394 -4.318 15.858 1.00 89.19 123 LYS A O 1
ATOM 943 N N . GLN A 1 124 ? -12.765 -2.660 17.323 1.00 93.12 124 GLN A N 1
ATOM 944 C CA . GLN A 1 124 ? -11.365 -2.241 17.437 1.00 93.12 124 GLN A CA 1
ATOM 945 C C . GLN A 1 124 ? -10.449 -3.375 17.919 1.00 93.12 124 GLN A C 1
ATOM 947 O O . GLN A 1 124 ? -9.366 -3.567 17.378 1.00 93.12 124 GLN A O 1
ATOM 952 N N . LEU A 1 125 ? -10.885 -4.174 18.899 1.00 92.88 125 LEU A N 1
ATOM 953 C CA . LEU A 1 125 ? -10.116 -5.334 19.367 1.00 92.88 125 LEU A CA 1
ATOM 954 C C . LEU A 1 125 ? -10.009 -6.439 18.310 1.00 92.88 125 LEU A C 1
ATOM 956 O O . LEU A 1 125 ? -8.957 -7.063 18.187 1.00 92.88 125 LEU A O 1
ATOM 960 N N . ALA A 1 126 ? -11.086 -6.706 17.568 1.00 91.88 126 ALA A N 1
ATOM 961 C CA . ALA A 1 126 ? -11.074 -7.681 16.481 1.00 91.88 126 ALA A CA 1
ATOM 962 C C . ALA A 1 126 ? -10.144 -7.230 15.348 1.00 91.88 126 ALA A C 1
ATOM 964 O O . ALA A 1 126 ? -9.324 -8.012 14.874 1.00 91.88 126 ALA A O 1
ATOM 965 N N . GLU A 1 127 ? -10.222 -5.954 14.979 1.00 92.81 127 GLU A N 1
ATOM 966 C CA . GLU A 1 127 ? -9.371 -5.341 13.968 1.00 92.81 127 GLU A CA 1
ATOM 967 C C . GLU A 1 127 ? -7.896 -5.365 14.389 1.00 92.81 127 GLU A C 1
ATOM 969 O O . GLU A 1 127 ? -7.055 -5.808 13.613 1.00 92.81 127 GLU A O 1
ATOM 974 N N . ALA A 1 128 ? -7.575 -5.006 15.636 1.00 93.62 128 ALA A N 1
ATOM 975 C CA . ALA A 1 128 ? -6.210 -5.076 16.159 1.00 93.62 128 ALA A CA 1
ATOM 976 C C . ALA A 1 128 ? -5.634 -6.501 16.100 1.00 93.62 128 ALA A C 1
ATOM 978 O O . ALA A 1 128 ? -4.510 -6.692 15.643 1.00 93.62 128 ALA A O 1
ATOM 979 N N . LYS A 1 129 ? -6.421 -7.515 16.490 1.00 94.31 129 LYS A N 1
ATOM 980 C CA . LYS A 1 129 ? -6.014 -8.927 16.381 1.00 94.31 129 LYS A CA 1
ATOM 981 C C . LYS A 1 129 ? -5.840 -9.373 14.932 1.00 94.31 129 LYS A C 1
ATOM 983 O O . LYS A 1 129 ? -4.982 -10.201 14.645 1.00 94.31 129 LYS A O 1
ATOM 988 N N . ASN A 1 130 ? -6.669 -8.870 14.022 1.00 93.88 130 ASN A N 1
ATOM 989 C CA . ASN A 1 130 ? -6.535 -9.174 12.603 1.00 93.88 130 ASN A CA 1
ATOM 990 C C . ASN A 1 130 ? -5.255 -8.557 12.028 1.00 93.88 130 ASN A C 1
ATOM 992 O O . ASN A 1 130 ? -4.499 -9.238 11.340 1.00 93.88 130 ASN A O 1
ATOM 996 N N . TRP A 1 131 ? -4.970 -7.301 12.374 1.00 93.88 131 TRP A N 1
ATOM 997 C CA . TRP A 1 131 ? -3.727 -6.641 11.991 1.00 93.88 131 TRP A CA 1
ATOM 998 C C . TRP A 1 131 ? -2.503 -7.366 12.542 1.00 93.88 131 TRP A C 1
ATOM 1000 O O . TRP A 1 131 ? -1.570 -7.599 11.787 1.00 93.88 131 TRP A O 1
ATOM 1010 N N . GLU A 1 132 ? -2.515 -7.801 13.801 1.00 94.19 132 GLU A N 1
ATOM 1011 C CA . GLU A 1 132 ? -1.413 -8.579 14.384 1.00 94.19 132 GLU A CA 1
ATOM 1012 C C . GLU A 1 132 ? -1.120 -9.863 13.587 1.00 94.19 132 GLU A C 1
ATOM 1014 O O . GLU A 1 132 ? 0.038 -10.181 13.322 1.00 94.19 132 GLU A O 1
ATOM 1019 N N . LYS A 1 133 ? -2.166 -10.563 13.131 1.00 93.81 133 LYS A N 1
ATOM 1020 C CA . LYS A 1 133 ? -2.030 -11.775 12.308 1.00 93.81 133 LYS A CA 1
ATOM 1021 C C . LYS A 1 133 ? -1.528 -11.483 10.894 1.00 93.81 133 LYS A C 1
ATOM 1023 O O . LYS A 1 133 ? -0.707 -12.230 10.369 1.00 93.81 133 LYS A O 1
ATOM 1028 N N . MET A 1 134 ? -2.041 -10.427 10.266 1.00 94.31 134 MET A N 1
ATOM 1029 C CA . MET A 1 134 ? -1.844 -10.175 8.835 1.00 94.31 134 MET A CA 1
ATOM 1030 C C . MET A 1 134 ? -0.645 -9.273 8.531 1.00 94.31 134 MET A C 1
ATOM 1032 O O . MET A 1 134 ? -0.125 -9.314 7.417 1.00 94.31 134 MET A O 1
ATOM 1036 N N . LEU A 1 135 ? -0.169 -8.478 9.493 1.00 95.12 135 LEU A N 1
ATOM 1037 C CA . LEU A 1 135 ? 0.873 -7.479 9.250 1.00 95.12 135 LEU A CA 1
ATOM 1038 C C . LEU A 1 135 ? 2.188 -8.113 8.792 1.00 95.12 135 LEU A C 1
ATOM 1040 O O . LEU A 1 135 ? 2.761 -7.671 7.800 1.00 95.12 135 LEU A O 1
ATOM 1044 N N . ASN A 1 136 ? 2.651 -9.161 9.476 1.00 93.38 136 ASN A N 1
ATOM 1045 C CA . ASN A 1 136 ? 3.907 -9.824 9.129 1.00 93.38 136 ASN A CA 1
ATOM 1046 C C . ASN A 1 136 ? 3.875 -10.506 7.743 1.00 93.38 136 ASN A C 1
ATOM 1048 O O . ASN A 1 136 ? 4.744 -10.201 6.923 1.00 93.38 136 ASN A O 1
ATOM 1052 N N . PRO A 1 137 ? 2.892 -11.371 7.406 1.00 95.38 137 PRO A N 1
ATOM 1053 C CA . PRO A 1 137 ? 2.835 -11.968 6.070 1.00 95.38 137 PRO A CA 1
ATOM 1054 C C . PRO A 1 137 ? 2.639 -10.918 4.968 1.00 95.38 137 PRO A C 1
ATOM 1056 O O . PRO A 1 137 ? 3.266 -11.022 3.914 1.00 95.38 137 PRO A O 1
ATOM 1059 N N . MET A 1 138 ? 1.848 -9.868 5.216 1.00 95.69 138 MET A N 1
ATOM 1060 C CA . MET A 1 138 ? 1.679 -8.763 4.269 1.00 95.69 138 MET A CA 1
ATOM 1061 C C . MET A 1 138 ? 2.991 -8.002 4.047 1.00 95.69 138 MET A C 1
ATOM 1063 O O . MET A 1 138 ? 3.333 -7.699 2.906 1.00 95.69 138 MET A O 1
ATOM 1067 N N . PHE A 1 139 ? 3.753 -7.730 5.110 1.00 95.44 139 PHE A N 1
ATOM 1068 C CA . PHE A 1 139 ? 5.056 -7.077 5.010 1.00 95.44 139 PHE A CA 1
ATOM 1069 C C . PHE A 1 139 ? 6.053 -7.920 4.208 1.00 95.44 139 PHE A C 1
ATOM 1071 O O . PHE A 1 139 ? 6.730 -7.394 3.328 1.00 95.44 139 PHE A O 1
ATOM 1078 N N . LEU A 1 140 ? 6.115 -9.231 4.447 1.00 95.56 140 LEU A N 1
ATOM 1079 C CA . LEU A 1 140 ? 6.992 -10.129 3.690 1.00 95.56 140 LEU A CA 1
ATOM 1080 C C . LEU A 1 140 ? 6.605 -10.198 2.207 1.00 95.56 140 LEU A C 1
ATOM 1082 O O . LEU A 1 140 ? 7.479 -10.112 1.341 1.00 95.56 140 LEU A O 1
ATOM 1086 N N . ALA A 1 141 ? 5.308 -10.301 1.907 1.00 94.38 141 ALA A N 1
ATOM 1087 C CA . ALA A 1 141 ? 4.806 -10.271 0.537 1.00 94.38 141 ALA A CA 1
ATOM 1088 C C . ALA A 1 141 ? 5.149 -8.942 -0.151 1.00 94.38 141 ALA A C 1
ATOM 1090 O O . ALA A 1 141 ? 5.694 -8.941 -1.256 1.00 94.38 141 ALA A O 1
ATOM 1091 N N . TYR A 1 142 ? 4.920 -7.819 0.535 1.00 95.00 142 TYR A N 1
ATOM 1092 C CA . TYR A 1 142 ? 5.290 -6.492 0.057 1.00 95.00 142 TYR A CA 1
ATOM 1093 C C . TYR A 1 142 ? 6.790 -6.392 -0.224 1.00 95.00 142 TYR A C 1
ATOM 1095 O O . TYR A 1 142 ? 7.171 -5.993 -1.316 1.00 95.00 142 TYR A O 1
ATOM 1103 N N . MET A 1 143 ? 7.652 -6.804 0.708 1.00 95.44 143 MET A N 1
ATOM 1104 C CA . MET A 1 143 ? 9.106 -6.729 0.533 1.00 95.44 143 MET A CA 1
ATOM 1105 C C . MET A 1 143 ? 9.604 -7.616 -0.615 1.00 95.44 143 MET A C 1
ATOM 1107 O O . MET A 1 143 ? 10.518 -7.228 -1.344 1.00 95.44 143 MET A O 1
ATOM 1111 N N . SER A 1 144 ? 9.000 -8.793 -0.801 1.00 90.75 144 SER A N 1
ATOM 1112 C CA . SER A 1 144 ? 9.290 -9.681 -1.933 1.00 90.75 144 SER A CA 1
ATOM 1113 C C . SER A 1 144 ? 8.934 -9.017 -3.265 1.00 90.75 144 SER A C 1
ATOM 1115 O O . SER A 1 144 ? 9.760 -8.970 -4.177 1.00 90.75 144 SER A O 1
ATOM 1117 N N . LEU A 1 145 ? 7.735 -8.437 -3.362 1.00 88.56 145 LEU A N 1
ATOM 1118 C CA . LEU A 1 145 ? 7.272 -7.747 -4.565 1.00 88.56 145 LEU A CA 1
ATOM 1119 C C . LEU A 1 145 ? 8.038 -6.447 -4.822 1.00 88.56 145 LEU A C 1
ATOM 1121 O O . LEU A 1 145 ? 8.410 -6.184 -5.957 1.00 88.56 145 LEU A O 1
ATOM 1125 N N . ALA A 1 146 ? 8.350 -5.675 -3.782 1.00 89.62 146 ALA A N 1
ATOM 1126 C CA . ALA A 1 146 ? 9.143 -4.455 -3.886 1.00 89.62 146 ALA A CA 1
ATOM 1127 C C . ALA A 1 146 ? 10.543 -4.748 -4.438 1.00 89.62 146 ALA A C 1
ATOM 1129 O O . ALA A 1 146 ? 11.029 -4.019 -5.294 1.00 89.62 146 ALA A O 1
ATOM 1130 N N . ARG A 1 147 ? 11.168 -5.857 -4.022 1.00 85.94 147 ARG A N 1
ATOM 1131 C CA . ARG A 1 147 ? 12.442 -6.317 -4.595 1.00 85.94 147 ARG A CA 1
ATOM 1132 C C . ARG A 1 147 ? 12.297 -6.761 -6.051 1.00 85.94 147 ARG A C 1
ATOM 1134 O O . ARG A 1 147 ? 13.166 -6.479 -6.862 1.00 85.94 147 ARG A O 1
ATOM 1141 N N . LYS A 1 148 ? 11.201 -7.442 -6.390 1.00 82.19 148 LYS A N 1
ATOM 1142 C CA . LYS A 1 148 ? 10.880 -7.824 -7.775 1.00 82.19 148 LYS A CA 1
ATOM 1143 C C . LYS A 1 148 ? 10.423 -6.656 -8.648 1.00 82.19 148 LYS A C 1
ATOM 1145 O O . LYS A 1 148 ? 10.233 -6.875 -9.834 1.00 82.19 148 LYS A O 1
ATOM 1150 N N . GLY A 1 149 ? 10.159 -5.485 -8.077 1.00 79.88 149 GLY A N 1
ATOM 1151 C CA . GLY A 1 149 ? 9.781 -4.271 -8.800 1.00 79.88 149 GLY A CA 1
ATOM 1152 C C . GLY A 1 149 ? 10.850 -3.182 -8.743 1.00 79.88 149 GLY A C 1
ATOM 1153 O O . GLY A 1 149 ? 10.724 -2.177 -9.434 1.00 79.88 149 GLY A O 1
ATOM 1154 N N . SER A 1 150 ? 11.917 -3.351 -7.952 1.00 79.38 150 SER A N 1
ATOM 1155 C CA . SER A 1 150 ? 12.956 -2.326 -7.795 1.00 79.38 150 SER A CA 1
ATOM 1156 C C . SER A 1 150 ? 13.696 -2.026 -9.099 1.00 79.38 150 SER A C 1
ATOM 1158 O O . SER A 1 150 ? 14.203 -0.923 -9.277 1.00 79.38 150 SER A O 1
ATOM 1160 N N . GLN A 1 151 ? 13.715 -2.975 -10.036 1.00 72.75 151 GLN A N 1
ATOM 1161 C CA . GLN A 1 151 ? 14.307 -2.809 -11.360 1.00 72.75 151 GLN A CA 1
ATOM 1162 C C . GLN A 1 151 ? 13.498 -1.889 -12.280 1.00 72.75 151 GLN A C 1
ATOM 1164 O O . GLN A 1 151 ? 14.049 -1.378 -13.248 1.00 72.75 151 GLN A O 1
ATOM 1169 N N . TRP A 1 152 ? 12.222 -1.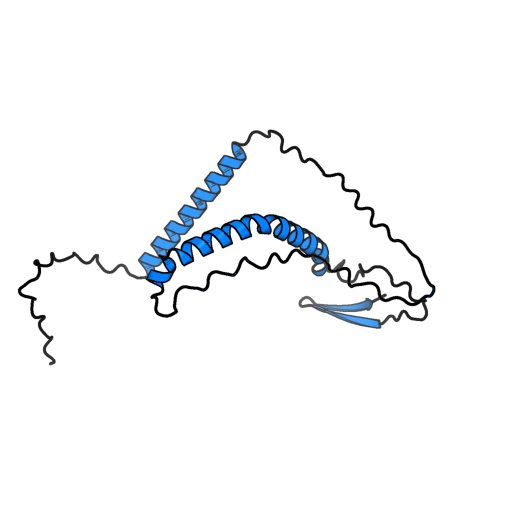619 -11.977 1.00 74.50 152 TRP A N 1
ATOM 1170 C CA . TRP A 1 152 ? 11.406 -0.693 -12.775 1.00 74.50 152 TRP A CA 1
ATOM 1171 C C . TRP A 1 152 ? 11.898 0.755 -12.653 1.00 74.50 152 TRP A C 1
ATOM 1173 O O . TRP A 1 152 ? 11.608 1.577 -13.515 1.00 74.50 152 TRP A O 1
ATOM 1183 N N . GLY A 1 153 ? 12.649 1.063 -11.591 1.00 73.94 153 GLY A N 1
ATOM 1184 C CA . GLY A 1 153 ? 13.286 2.362 -11.381 1.00 73.94 153 GLY A CA 1
ATOM 1185 C C . GLY A 1 153 ? 14.760 2.422 -11.788 1.00 73.94 153 GLY A C 1
ATOM 1186 O O . GLY A 1 153 ? 15.358 3.484 -11.637 1.00 73.94 153 GLY A O 1
ATOM 1187 N N . ASP A 1 154 ? 15.362 1.324 -12.265 1.00 76.31 154 ASP A N 1
ATOM 1188 C CA . ASP A 1 154 ? 16.757 1.308 -12.720 1.00 76.31 154 ASP A CA 1
ATOM 1189 C C . ASP A 1 154 ? 16.820 1.478 -14.250 1.00 76.31 154 ASP A C 1
ATOM 1191 O O . ASP A 1 154 ? 16.465 0.550 -14.989 1.00 76.31 154 ASP A O 1
ATOM 1195 N N . PRO A 1 155 ? 17.345 2.613 -14.758 1.00 74.81 155 PRO A N 1
ATOM 1196 C CA . PRO A 1 155 ? 17.508 2.858 -16.190 1.00 74.81 155 PRO A CA 1
ATOM 1197 C C . PRO A 1 155 ? 18.383 1.833 -16.930 1.00 74.81 155 PRO A C 1
ATOM 1199 O O . PRO A 1 155 ? 18.421 1.858 -18.160 1.00 74.81 155 PRO A O 1
ATOM 1202 N N . ARG A 1 156 ? 19.084 0.939 -16.222 1.00 77.75 156 ARG A N 1
ATOM 1203 C CA . ARG A 1 156 ? 19.889 -0.144 -16.808 1.00 77.75 156 ARG A CA 1
ATOM 1204 C C . ARG A 1 156 ? 19.162 -1.482 -16.917 1.00 77.75 156 ARG A C 1
ATOM 1206 O O . ARG A 1 156 ? 19.597 -2.314 -17.703 1.00 77.75 156 ARG A O 1
ATOM 1213 N N . LEU A 1 157 ? 18.126 -1.710 -16.110 1.00 74.94 157 LEU A N 1
ATOM 1214 C CA . LEU A 1 157 ? 17.458 -3.014 -15.987 1.00 74.94 157 LEU A CA 1
ATOM 1215 C C . LEU A 1 157 ? 16.002 -2.993 -16.449 1.00 74.94 157 LEU A C 1
ATOM 1217 O O . LEU A 1 157 ? 15.415 -4.043 -16.680 1.00 74.94 157 LEU A O 1
ATOM 1221 N N . TRP A 1 158 ? 15.414 -1.814 -16.614 1.00 73.31 158 TRP A N 1
ATOM 1222 C CA . TRP A 1 158 ? 14.009 -1.669 -16.986 1.00 73.31 158 TRP A CA 1
ATOM 1223 C C . TRP A 1 158 ? 13.639 -2.274 -18.353 1.00 73.31 158 TRP A C 1
ATOM 1225 O O . TRP A 1 158 ? 12.479 -2.608 -18.575 1.00 73.31 158 TRP A O 1
ATOM 1235 N N . ASN A 1 159 ? 14.600 -2.395 -19.275 1.00 73.81 159 ASN A N 1
ATOM 1236 C CA . ASN A 1 159 ? 14.404 -2.950 -20.617 1.00 73.81 159 ASN A CA 1
ATOM 1237 C C . ASN A 1 159 ? 14.754 -4.446 -20.709 1.00 73.81 159 ASN A C 1
ATOM 1239 O O . ASN A 1 159 ? 14.850 -4.979 -21.814 1.00 73.81 159 ASN A O 1
ATOM 1243 N N . VAL A 1 160 ? 14.991 -5.102 -19.572 1.00 76.25 160 VAL A N 1
ATOM 1244 C CA . VAL A 1 160 ? 15.247 -6.541 -19.495 1.00 76.25 160 VAL A CA 1
ATOM 1245 C C . VAL A 1 160 ? 13.919 -7.264 -19.309 1.00 76.25 160 VAL A C 1
ATOM 1247 O O . VAL A 1 160 ? 13.184 -6.987 -18.360 1.00 76.25 160 VAL A O 1
ATOM 1250 N N . ASP A 1 161 ? 13.616 -8.205 -20.205 1.00 75.19 161 ASP A N 1
ATOM 1251 C CA . ASP A 1 161 ? 12.491 -9.108 -19.994 1.00 75.19 161 ASP A CA 1
ATOM 1252 C C . ASP A 1 161 ? 12.874 -10.167 -18.950 1.00 75.19 161 ASP A C 1
ATOM 1254 O O . ASP A 1 161 ? 13.871 -10.878 -19.084 1.00 75.19 161 ASP A O 1
ATOM 1258 N N . HIS A 1 162 ? 12.093 -10.230 -17.876 1.00 74.56 162 HIS A N 1
ATOM 1259 C CA . HIS A 1 162 ? 12.251 -11.199 -16.793 1.00 74.56 162 HIS A CA 1
ATOM 1260 C C . HIS A 1 162 ? 11.200 -12.312 -16.847 1.00 74.56 162 HIS A C 1
ATOM 1262 O O . HIS A 1 162 ? 11.151 -13.154 -15.946 1.00 74.56 162 HIS A O 1
ATOM 1268 N N . ASN A 1 163 ? 10.336 -12.306 -17.862 1.00 76.44 163 ASN A N 1
ATOM 1269 C CA . ASN A 1 163 ? 9.385 -13.376 -18.087 1.00 76.44 163 ASN A CA 1
ATOM 1270 C C . ASN A 1 163 ? 10.111 -14.647 -18.535 1.00 76.44 163 ASN A C 1
ATOM 1272 O O . ASN A 1 163 ? 11.213 -14.621 -19.082 1.00 76.44 163 ASN A O 1
ATOM 1276 N N . ILE A 1 164 ? 9.474 -15.787 -18.282 1.00 78.75 164 ILE A N 1
ATOM 1277 C CA . ILE A 1 164 ? 9.957 -17.064 -18.799 1.00 78.75 164 ILE A CA 1
ATOM 1278 C C . ILE A 1 164 ? 9.823 -17.009 -20.327 1.00 78.75 164 ILE A C 1
ATOM 1280 O O . ILE A 1 164 ? 8.736 -16.670 -20.808 1.00 78.75 164 ILE A O 1
ATOM 1284 N N . PRO A 1 165 ? 10.884 -17.333 -21.090 1.00 75.94 165 PRO A N 1
ATOM 1285 C CA . PRO A 1 165 ? 10.821 -17.303 -22.540 1.00 75.94 165 PRO A CA 1
ATOM 1286 C C . PRO A 1 165 ? 9.708 -18.226 -23.033 1.00 75.94 165 PRO A C 1
ATOM 1288 O O . PRO A 1 165 ? 9.580 -19.377 -22.610 1.00 75.94 165 PRO A O 1
ATOM 1291 N N . CYS A 1 166 ? 8.888 -17.696 -23.932 1.00 74.00 166 CYS A N 1
ATOM 1292 C CA . CYS A 1 166 ? 7.807 -18.434 -24.562 1.00 74.00 166 CYS A CA 1
ATOM 1293 C C . CYS A 1 166 ? 8.362 -19.612 -25.380 1.00 74.00 166 CYS A C 1
ATOM 1295 O O . CYS A 1 166 ? 9.317 -19.455 -26.136 1.00 74.00 166 CYS A O 1
ATOM 1297 N N . SER A 1 167 ? 7.719 -20.780 -25.299 1.00 77.81 167 SER A N 1
ATOM 1298 C CA . SER A 1 167 ? 8.031 -21.962 -26.125 1.00 77.81 167 SER A CA 1
ATOM 1299 C C . SER A 1 167 ? 7.510 -21.858 -27.565 1.00 77.81 167 SER A C 1
ATOM 1301 O O . SER A 1 167 ? 7.557 -22.818 -28.335 1.00 77.81 167 SER A O 1
ATOM 1303 N N . CYS A 1 168 ? 6.996 -20.693 -27.954 1.00 77.19 168 CYS A N 1
ATOM 1304 C CA . CYS A 1 168 ? 6.546 -20.438 -29.306 1.00 77.19 168 CYS A CA 1
ATOM 1305 C C . CYS A 1 168 ? 7.716 -20.525 -30.295 1.00 77.19 168 CYS A C 1
ATOM 1307 O O . CYS A 1 168 ? 8.818 -20.040 -30.043 1.00 77.19 168 CYS A O 1
ATOM 1309 N N . GLY A 1 169 ? 7.468 -21.141 -31.455 1.00 73.00 169 GLY A N 1
ATOM 1310 C CA . GLY A 1 169 ? 8.475 -21.244 -32.507 1.00 73.00 169 GLY A CA 1
ATOM 1311 C C . GLY A 1 169 ? 8.997 -19.865 -32.920 1.00 73.00 169 GLY A C 1
ATOM 1312 O O . GLY A 1 169 ? 8.245 -18.892 -32.942 1.00 73.00 169 GLY A O 1
ATOM 1313 N N . VAL A 1 170 ? 10.271 -19.793 -33.312 1.00 67.50 170 VAL A N 1
ATOM 1314 C CA . VAL A 1 170 ? 10.990 -18.553 -33.689 1.00 67.50 170 VAL A CA 1
ATOM 1315 C C . VAL A 1 170 ? 10.277 -17.745 -34.794 1.00 67.50 170 VAL A C 1
ATOM 1317 O O . VAL A 1 170 ? 10.522 -16.559 -34.971 1.00 67.50 170 VAL A O 1
ATOM 1320 N N . ALA A 1 171 ? 9.355 -18.367 -35.537 1.00 65.81 171 ALA A N 1
ATOM 1321 C CA . ALA A 1 171 ? 8.515 -17.704 -36.536 1.00 65.81 171 ALA A CA 1
ATOM 1322 C C . ALA A 1 171 ? 7.361 -16.861 -35.942 1.00 65.81 171 ALA A C 1
ATOM 1324 O O . ALA A 1 171 ? 6.802 -16.013 -36.638 1.00 65.81 171 ALA A O 1
ATOM 1325 N N . ALA A 1 172 ? 6.982 -17.091 -34.681 1.00 68.94 172 ALA A N 1
ATOM 1326 C CA . ALA A 1 172 ? 5.898 -16.388 -33.992 1.00 68.94 172 ALA A CA 1
ATOM 1327 C C . ALA A 1 172 ? 6.387 -15.189 -33.160 1.00 68.94 172 ALA A C 1
ATOM 1329 O O . ALA A 1 172 ? 5.586 -14.317 -32.814 1.00 68.94 172 ALA A O 1
ATOM 1330 N N . THR A 1 173 ? 7.688 -15.099 -32.875 1.00 71.81 173 THR A N 1
ATOM 1331 C CA . THR A 1 173 ? 8.285 -13.966 -32.166 1.00 71.81 173 THR A CA 1
ATOM 1332 C C . THR A 1 173 ? 8.458 -12.775 -33.108 1.00 71.81 173 THR A C 1
ATOM 1334 O O . THR A 1 173 ? 8.977 -12.877 -34.219 1.00 71.81 173 THR A O 1
ATOM 1337 N N . ARG A 1 174 ? 7.975 -11.602 -32.686 1.00 74.38 174 ARG A N 1
ATOM 1338 C CA . ARG A 1 174 ? 8.076 -10.356 -33.455 1.00 74.38 174 ARG A CA 1
ATOM 1339 C C . ARG A 1 174 ? 8.810 -9.318 -32.632 1.00 74.38 174 ARG A C 1
ATOM 1341 O O . ARG A 1 174 ? 8.360 -8.969 -31.549 1.00 74.38 174 ARG A O 1
ATOM 1348 N N . THR A 1 175 ? 9.875 -8.762 -33.191 1.00 79.19 175 THR A N 1
ATOM 1349 C CA . THR A 1 175 ? 10.518 -7.579 -32.622 1.00 79.19 175 THR A CA 1
ATOM 1350 C C . THR A 1 175 ? 9.819 -6.316 -33.116 1.00 79.19 175 THR A C 1
ATOM 1352 O O . THR A 1 175 ? 9.306 -6.234 -34.247 1.00 79.19 175 THR A O 1
ATOM 1355 N N . ARG A 1 176 ? 9.746 -5.316 -32.237 1.00 81.38 176 ARG A N 1
ATOM 1356 C CA . ARG A 1 176 ? 9.192 -3.997 -32.546 1.00 81.38 176 ARG A CA 1
ATOM 1357 C C . ARG A 1 176 ? 10.119 -2.915 -31.994 1.00 81.38 176 ARG A C 1
ATOM 1359 O O . ARG A 1 176 ? 10.565 -3.031 -30.853 1.00 81.38 176 ARG A O 1
ATOM 1366 N N . PRO A 1 177 ? 10.426 -1.871 -32.784 1.00 85.31 177 PRO A N 1
ATOM 1367 C CA . PRO A 1 177 ? 11.091 -0.699 -32.247 1.00 85.31 177 PRO A CA 1
ATOM 1368 C C . PRO A 1 177 ? 10.109 0.050 -31.344 1.00 85.31 177 PRO A C 1
ATOM 1370 O O . PRO A 1 177 ? 8.980 0.323 -31.754 1.00 85.31 177 PRO A O 1
ATOM 1373 N N . VAL A 1 178 ? 10.549 0.393 -30.140 1.00 83.06 178 VAL A N 1
ATOM 1374 C CA . VAL A 1 178 ? 9.769 1.146 -29.159 1.00 83.06 178 VAL A CA 1
ATOM 1375 C C . VAL A 1 178 ? 10.541 2.404 -28.785 1.00 83.06 178 VAL A C 1
ATOM 1377 O O . VAL A 1 178 ? 11.748 2.366 -28.528 1.00 83.06 178 VAL A O 1
ATOM 1380 N N . ASP A 1 179 ? 9.835 3.530 -28.787 1.00 86.25 179 ASP A N 1
ATOM 1381 C CA . ASP A 1 179 ? 10.362 4.784 -28.272 1.00 86.25 179 ASP A CA 1
ATOM 1382 C C . ASP A 1 179 ? 10.101 4.853 -26.770 1.00 86.25 179 ASP A C 1
ATOM 1384 O O . ASP A 1 179 ? 8.976 4.712 -26.295 1.00 86.25 179 ASP A O 1
ATOM 1388 N N . MET A 1 180 ? 11.177 5.070 -26.037 1.00 77.81 180 MET A N 1
ATOM 1389 C CA . MET A 1 180 ? 11.249 5.077 -24.591 1.00 77.81 180 MET A CA 1
ATOM 1390 C C . MET A 1 180 ? 11.303 6.537 -24.149 1.00 77.81 180 MET A C 1
ATOM 1392 O O . MET A 1 180 ? 12.265 7.242 -24.452 1.00 77.81 180 MET A O 1
ATOM 1396 N N . VAL A 1 181 ? 10.241 7.020 -23.507 1.00 82.31 181 VAL A N 1
ATOM 1397 C CA . VAL A 1 181 ? 10.106 8.421 -23.088 1.00 82.31 181 VAL A CA 1
ATOM 1398 C C . VAL A 1 181 ? 9.897 8.458 -21.583 1.00 82.31 181 VAL A C 1
ATOM 1400 O O . VAL A 1 181 ? 8.937 7.877 -21.086 1.00 82.31 181 VAL A O 1
ATOM 1403 N N . ASP A 1 182 ? 10.780 9.160 -20.882 1.00 78.75 182 ASP A N 1
ATOM 1404 C CA . ASP A 1 182 ? 10.672 9.449 -19.453 1.00 78.75 182 ASP A CA 1
ATOM 1405 C C . ASP A 1 182 ? 10.879 10.956 -19.207 1.00 78.75 182 ASP A C 1
ATOM 1407 O O . ASP A 1 182 ? 11.274 11.706 -20.104 1.00 78.75 182 ASP A O 1
ATOM 1411 N N . ILE A 1 183 ? 10.628 11.414 -17.981 1.00 83.00 183 ILE A N 1
ATOM 1412 C CA . ILE A 1 183 ? 10.780 12.804 -17.530 1.00 83.00 183 ILE A CA 1
ATOM 1413 C C . ILE A 1 183 ? 12.198 13.332 -17.805 1.00 83.00 183 ILE A C 1
ATOM 1415 O O . ILE A 1 183 ? 12.378 14.521 -18.065 1.00 83.00 183 ILE A O 1
ATOM 1419 N N . LEU A 1 184 ? 13.206 12.456 -17.767 1.00 82.69 184 LEU A N 1
ATOM 1420 C CA . LEU A 1 184 ? 14.612 12.819 -17.945 1.00 82.69 184 LEU A CA 1
ATOM 1421 C C . LEU A 1 184 ? 15.100 12.758 -19.401 1.00 82.69 184 LEU A C 1
ATOM 1423 O O . LEU A 1 184 ? 16.195 13.244 -19.686 1.00 82.69 184 LEU A O 1
ATOM 1427 N N . GLY A 1 185 ? 14.332 12.187 -20.335 1.00 81.69 185 GLY A N 1
ATOM 1428 C CA . GLY A 1 185 ? 14.756 12.122 -21.733 1.00 81.69 185 GLY A CA 1
ATOM 1429 C C . GLY A 1 185 ? 14.018 11.109 -22.603 1.00 81.69 185 GLY A C 1
ATOM 1430 O O . GLY A 1 185 ? 13.081 10.434 -22.183 1.00 81.69 185 GLY A O 1
ATOM 1431 N N . ARG A 1 186 ? 14.473 11.008 -23.857 1.00 87.00 186 ARG A N 1
ATOM 1432 C CA . ARG A 1 186 ? 13.943 10.087 -24.870 1.00 87.00 186 ARG A CA 1
ATOM 1433 C C . ARG A 1 186 ? 15.058 9.220 -25.440 1.00 87.00 186 ARG A C 1
ATOM 1435 O O . ARG A 1 186 ? 16.110 9.732 -25.814 1.00 87.00 186 ARG A O 1
ATOM 1442 N N . SER A 1 187 ? 14.798 7.928 -25.571 1.00 84.94 187 SER A N 1
ATOM 1443 C CA . SER A 1 187 ? 15.666 6.963 -26.246 1.00 84.94 187 SER A CA 1
ATOM 1444 C C . SER A 1 187 ? 14.837 6.009 -27.111 1.00 84.94 187 SER A C 1
ATOM 1446 O O . SER A 1 187 ? 13.609 5.999 -27.047 1.00 84.94 187 SER A O 1
ATOM 1448 N N . ARG A 1 188 ? 15.491 5.242 -27.986 1.00 84.94 188 ARG A N 1
ATOM 1449 C CA . ARG A 1 188 ? 14.835 4.257 -28.856 1.00 84.94 188 ARG A CA 1
ATOM 1450 C C . ARG A 1 188 ? 15.490 2.903 -28.647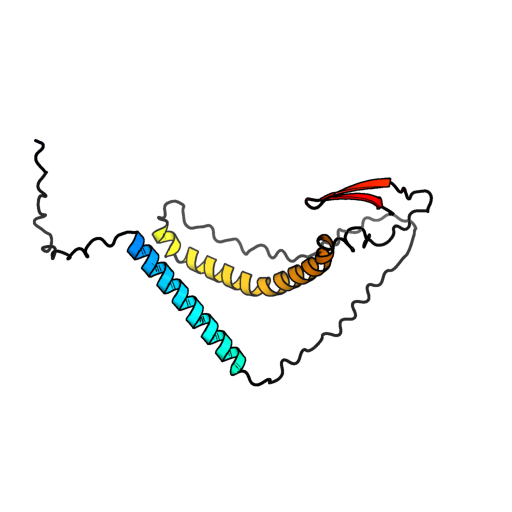 1.00 84.94 188 ARG A C 1
ATOM 1452 O O . ARG A 1 188 ? 16.713 2.811 -28.715 1.00 84.94 188 ARG A O 1
ATOM 1459 N N . ALA A 1 189 ? 14.685 1.872 -28.416 1.00 80.69 189 ALA A N 1
ATOM 1460 C CA . ALA A 1 189 ? 15.157 0.506 -28.230 1.00 80.69 189 ALA A CA 1
ATOM 1461 C C . ALA A 1 189 ? 14.364 -0.482 -29.086 1.00 80.69 189 ALA A C 1
ATOM 1463 O O . ALA A 1 189 ? 13.272 -0.193 -29.577 1.00 80.69 189 ALA A O 1
ATOM 1464 N N . ILE A 1 190 ? 14.943 -1.662 -29.277 1.00 80.31 190 ILE A N 1
ATOM 1465 C CA . ILE A 1 190 ? 14.262 -2.818 -29.851 1.00 80.31 190 ILE A CA 1
ATOM 1466 C C . ILE A 1 190 ? 13.954 -3.735 -28.677 1.00 80.31 190 ILE A C 1
ATOM 1468 O O . ILE A 1 190 ? 14.877 -4.170 -27.992 1.00 80.31 190 ILE A O 1
ATOM 1472 N N . ILE A 1 191 ? 12.672 -3.994 -28.433 1.00 71.31 191 ILE A N 1
ATOM 1473 C CA . ILE A 1 191 ? 12.268 -4.967 -27.419 1.00 71.31 191 ILE A CA 1
ATOM 1474 C C . ILE A 1 191 ? 12.252 -6.337 -28.095 1.00 71.31 191 ILE A C 1
ATOM 1476 O O . ILE A 1 191 ? 11.596 -6.528 -29.129 1.00 71.31 191 ILE A O 1
ATOM 1480 N N . PHE A 1 192 ? 13.042 -7.251 -27.538 1.00 65.81 192 PHE A N 1
ATOM 1481 C CA . PHE A 1 192 ? 13.001 -8.668 -27.869 1.00 65.81 192 PHE A CA 1
ATOM 1482 C C . PHE A 1 192 ? 11.954 -9.338 -26.968 1.00 65.81 192 PHE A C 1
ATOM 1484 O O . PHE A 1 192 ? 11.836 -8.924 -25.815 1.00 65.81 192 PHE A O 1
ATOM 1491 N N . PRO A 1 193 ? 11.157 -10.277 -27.502 1.00 59.16 193 PRO A N 1
ATOM 1492 C CA . PRO A 1 193 ? 10.263 -11.096 -26.691 1.00 59.16 193 PRO A CA 1
ATOM 1493 C C . PRO A 1 193 ? 11.025 -12.124 -25.848 1.00 59.16 193 PRO A C 1
ATOM 1495 O O . PRO A 1 193 ? 12.239 -12.318 -26.099 1.00 59.16 193 PRO A O 1
#

Foldseek 3Di:
DDDDDDDDDDPPDDDDDPDPDDPDDPPVVVVVVVVVVVVVVVVVVVVVVVVVVVPDDPDDPPPPPPPPPPPPPPDDDDDDDDDDDDDDPDPPPVCPPPPPQPPQPDPPDDPVCSCVDPSVVVVVVVVVVVCVVVVVVVVVVVVVVCVVCVLCPPPVRVLDDPDDDDPDPPVPWDKDWDWDDDPVDIDIDIRGD

Sequence (193 aa):
MPQKGRSIPCPLGPSKKTRTARPPKGSAQIVAEVTASGSQWVRNRTQEIERALAETPAAKMQVHQPENNIEIIASSDDNNSADDPPEQMGNHFDHSLPTADALPPNVDVTLGDYIRGSYYKKKQLAEAKNWEKMLNPMFLAYMSLARKGSQWGDPRLWNVDHNIPCSCGVAATRTRPVDMVDILGRSRAIIFP

Radius of gyration: 32.93 Å; chains: 1; bounding box: 59×90×80 Å

pLDDT: mean 70.78, std 19.1, range [32.59, 95.69]

Secondary structure (DSSP, 8-state):
-PPPPPPPPPTTSPP-----PPP---HHHHHHHHHHHHH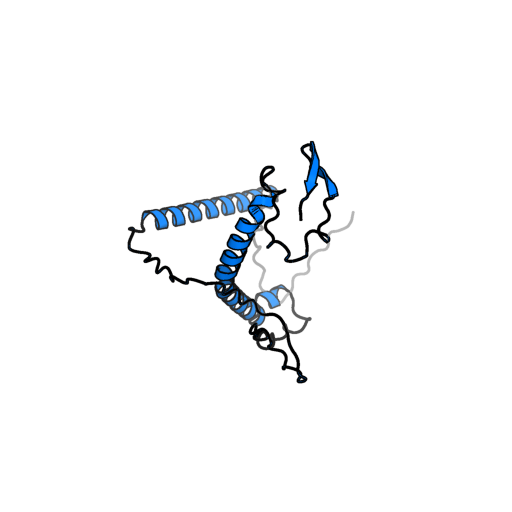HHHHHHHHHHHHHHHH-------------------------------------------S--PPPS-TTS-HHHHHHSHHHHHHHHHHHHHHHHHHHHHHHHHHHHHHHHGGGG-TTTTT---SPPP-S-TTT---EEEEEEETTEEEEEEEP-